Protein AF-A0ABD5VRE7-F1 (afdb_monomer)

Structure (mmCIF, N/CA/C/O backbone):
data_AF-A0ABD5VRE7-F1
#
_entry.id   AF-A0ABD5VRE7-F1
#
loop_
_atom_site.group_PDB
_atom_site.id
_atom_site.type_symbol
_atom_site.label_atom_id
_atom_site.label_alt_id
_atom_site.label_comp_id
_atom_site.label_asym_id
_atom_site.label_entity_id
_atom_site.label_seq_id
_atom_site.pdbx_PDB_ins_code
_atom_site.Cartn_x
_atom_site.Cartn_y
_atom_site.Cartn_z
_atom_site.occupancy
_atom_site.B_iso_or_equiv
_atom_site.auth_seq_id
_atom_site.auth_comp_id
_atom_site.auth_asym_id
_atom_site.auth_atom_id
_atom_site.pdbx_PDB_model_num
ATOM 1 N N . MET A 1 1 ? 46.734 16.644 -35.435 1.00 41.19 1 MET A N 1
ATOM 2 C CA . MET A 1 1 ? 47.322 15.481 -36.136 1.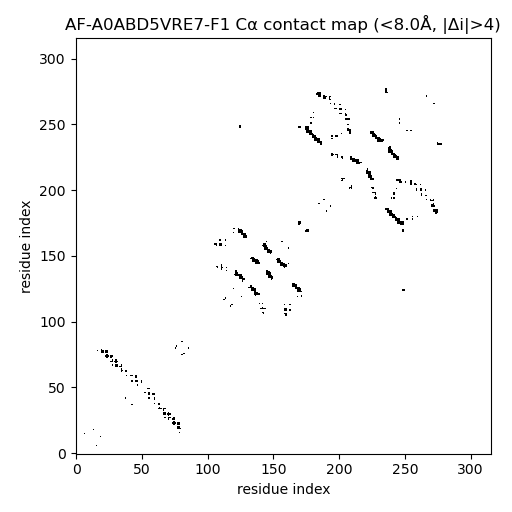00 41.19 1 MET A CA 1
ATOM 3 C C . MET A 1 1 ? 47.559 15.925 -37.569 1.00 41.19 1 MET A C 1
ATOM 5 O O . MET A 1 1 ? 46.629 16.512 -38.112 1.00 41.19 1 MET A O 1
ATOM 9 N N . PRO A 1 2 ? 48.761 15.767 -38.139 1.00 41.78 2 PRO A N 1
ATOM 10 C CA . PRO A 1 2 ? 49.065 16.323 -39.450 1.00 41.78 2 PRO A CA 1
ATOM 11 C C . PRO A 1 2 ? 48.274 15.554 -40.510 1.00 41.78 2 PRO A C 1
ATOM 13 O O . PRO A 1 2 ? 48.270 14.324 -40.511 1.00 41.78 2 PRO A O 1
ATOM 16 N N . THR A 1 3 ? 47.600 16.263 -41.407 1.00 49.41 3 THR A N 1
ATOM 17 C CA . THR A 1 3 ? 46.879 15.717 -42.571 1.00 49.41 3 THR A CA 1
ATOM 18 C C . THR A 1 3 ? 47.824 15.283 -43.705 1.00 49.41 3 THR A C 1
ATOM 20 O O . THR A 1 3 ? 47.419 15.166 -44.859 1.00 49.41 3 THR A O 1
ATOM 23 N N . ASP A 1 4 ? 49.087 15.001 -43.386 1.00 52.22 4 ASP A N 1
ATOM 24 C CA . ASP A 1 4 ? 50.180 14.910 -44.362 1.00 52.22 4 ASP A CA 1
ATOM 25 C C . ASP A 1 4 ? 50.252 13.556 -45.085 1.00 52.22 4 ASP A C 1
ATOM 27 O O . ASP A 1 4 ? 50.958 13.416 -46.080 1.00 52.22 4 ASP A O 1
ATOM 31 N N . GLY A 1 5 ? 49.490 12.552 -44.641 1.00 52.53 5 GLY A N 1
ATOM 32 C CA . GLY A 1 5 ? 49.534 11.207 -45.229 1.00 52.53 5 GLY A CA 1
ATOM 33 C C . GLY A 1 5 ? 48.897 11.090 -46.620 1.00 52.53 5 GLY A C 1
ATOM 34 O O . GLY A 1 5 ? 49.254 10.189 -47.373 1.00 52.53 5 GLY A O 1
ATOM 35 N N . LEU A 1 6 ? 47.968 11.987 -46.974 1.00 52.56 6 LEU A N 1
ATOM 36 C CA . LEU A 1 6 ? 47.282 11.989 -48.279 1.00 52.56 6 LEU A CA 1
ATOM 37 C C . LEU A 1 6 ? 47.631 13.209 -49.146 1.00 52.56 6 LEU A C 1
ATOM 39 O O . LEU A 1 6 ? 47.400 13.180 -50.352 1.00 52.56 6 LEU A O 1
ATOM 43 N N . ALA A 1 7 ? 48.217 14.256 -48.556 1.00 50.94 7 ALA A N 1
ATOM 44 C CA . ALA A 1 7 ? 48.570 15.490 -49.255 1.00 50.94 7 ALA A CA 1
ATOM 45 C C . ALA A 1 7 ? 49.801 15.343 -50.174 1.00 50.94 7 ALA A C 1
ATOM 47 O O . ALA A 1 7 ? 49.900 16.046 -51.172 1.00 50.94 7 ALA A O 1
ATOM 48 N N . GLY A 1 8 ? 50.708 14.399 -49.890 1.00 54.78 8 GLY A N 1
ATOM 49 C CA . GLY A 1 8 ? 51.942 14.191 -50.667 1.00 54.78 8 GLY A CA 1
ATOM 50 C C . GLY A 1 8 ? 51.788 13.427 -51.992 1.00 54.78 8 GLY A C 1
ATOM 51 O O . GLY A 1 8 ? 52.772 13.252 -52.703 1.00 54.78 8 GLY A O 1
ATOM 52 N N . LEU A 1 9 ? 50.583 12.950 -52.325 1.00 59.12 9 LEU A N 1
ATOM 53 C CA . LEU A 1 9 ? 50.286 12.198 -53.558 1.00 59.12 9 LEU A CA 1
ATOM 54 C C . LEU A 1 9 ? 49.417 12.987 -54.551 1.00 59.12 9 LEU A C 1
ATOM 56 O O . LEU A 1 9 ? 49.030 12.454 -55.592 1.00 59.12 9 LEU A O 1
ATOM 60 N N . LEU A 1 10 ? 49.085 14.239 -54.228 1.00 56.38 10 LEU A N 1
ATOM 61 C CA . LEU A 1 10 ? 48.205 15.075 -55.034 1.00 56.38 10 LEU A CA 1
ATOM 62 C C . LEU A 1 10 ? 49.025 16.043 -55.902 1.00 56.38 10 LEU A C 1
ATOM 64 O O . LEU A 1 10 ? 49.985 16.635 -55.412 1.00 56.38 10 LEU A O 1
ATOM 68 N N . PRO A 1 11 ? 48.664 16.230 -57.182 1.00 67.31 11 PRO A N 1
ATOM 69 C CA . PRO A 1 11 ? 49.255 17.270 -58.018 1.00 67.31 11 PRO A CA 1
ATOM 70 C C . PRO A 1 11 ? 49.042 18.675 -57.423 1.00 67.31 11 PRO A C 1
ATOM 72 O O . PRO A 1 11 ? 47.970 18.949 -56.889 1.00 67.31 11 PRO A O 1
ATOM 75 N N . GLU A 1 12 ? 50.005 19.592 -57.590 1.00 62.44 12 GLU A N 1
ATOM 76 C CA . GLU A 1 12 ? 50.004 20.959 -57.010 1.00 62.44 12 GLU A CA 1
ATOM 77 C C . GLU A 1 12 ? 48.804 21.856 -57.402 1.00 62.44 12 GLU A C 1
ATOM 79 O O . GLU A 1 12 ? 48.645 22.949 -56.869 1.00 62.44 12 GLU A O 1
ATOM 84 N N . TRP A 1 13 ? 47.945 21.409 -58.322 1.00 66.94 13 TRP A N 1
ATOM 85 C CA . TRP A 1 13 ? 46.765 22.129 -58.817 1.00 66.94 13 TRP A CA 1
ATOM 86 C C . TRP A 1 13 ? 45.439 21.700 -58.163 1.00 66.94 13 TRP A C 1
ATOM 88 O O . TRP A 1 13 ? 44.378 22.171 -58.574 1.00 66.94 13 TRP A O 1
ATOM 98 N N . VAL A 1 14 ? 45.467 20.795 -57.178 1.00 64.81 14 VAL A N 1
ATOM 99 C CA . VAL A 1 14 ? 44.261 20.316 -56.483 1.00 64.81 14 VAL A CA 1
ATOM 100 C C . VAL A 1 14 ? 44.171 20.953 -55.098 1.00 64.81 14 VAL A C 1
ATOM 102 O O . VAL A 1 14 ? 44.970 20.620 -54.223 1.00 64.81 14 VAL A O 1
ATOM 105 N N . ASP A 1 15 ? 43.175 21.818 -54.859 1.00 73.19 15 ASP A N 1
ATOM 106 C CA . ASP A 1 15 ? 42.996 22.376 -53.514 1.00 73.19 15 ASP A CA 1
ATOM 107 C C . ASP A 1 15 ? 42.683 21.246 -52.512 1.00 73.19 15 ASP A C 1
ATOM 109 O O . ASP A 1 15 ? 41.726 20.484 -52.720 1.00 73.19 15 ASP A O 1
ATOM 113 N N . PRO A 1 16 ? 43.404 21.164 -51.378 1.00 73.88 16 PRO A N 1
ATOM 114 C CA . PRO A 1 16 ? 43.163 20.167 -50.330 1.00 73.88 16 PRO A CA 1
ATOM 115 C C . PRO A 1 16 ? 41.711 20.141 -49.825 1.00 73.88 16 PRO A C 1
ATOM 117 O O . PRO A 1 16 ? 41.206 19.104 -49.390 1.00 73.88 16 PRO A O 1
ATOM 120 N N . GLN A 1 17 ? 41.008 21.271 -49.940 1.00 74.88 17 GLN A N 1
ATOM 121 C CA . GLN A 1 17 ? 39.608 21.410 -49.559 1.00 74.88 17 GLN A CA 1
ATOM 122 C C . GLN A 1 17 ? 38.672 20.571 -50.445 1.00 74.88 17 GLN A C 1
ATOM 124 O O . GLN A 1 17 ? 37.749 19.942 -49.928 1.00 74.88 17 GLN A O 1
ATOM 129 N N . TRP A 1 18 ? 38.907 20.492 -51.760 1.00 79.31 18 TRP A N 1
ATOM 130 C CA . TRP A 1 18 ? 38.094 19.659 -52.661 1.00 79.31 18 TRP A CA 1
ATOM 131 C C . TRP A 1 18 ? 38.238 18.172 -52.345 1.00 79.31 18 TRP A C 1
ATOM 133 O O . TRP A 1 18 ? 37.263 17.424 -52.429 1.00 79.31 18 TRP A O 1
ATOM 143 N N . VAL A 1 19 ? 39.430 17.752 -51.917 1.00 83.06 19 VAL A N 1
ATOM 144 C CA . VAL A 1 19 ? 39.693 16.373 -51.492 1.00 83.06 19 VAL A CA 1
ATOM 145 C C . VAL A 1 19 ? 38.959 16.051 -50.191 1.00 83.06 19 VAL A C 1
ATOM 147 O O . VAL A 1 19 ? 38.351 14.986 -50.091 1.00 83.06 19 VAL A O 1
ATOM 150 N N . ALA A 1 20 ? 38.925 16.982 -49.233 1.00 82.50 20 ALA A N 1
ATOM 151 C CA . ALA A 1 20 ? 38.144 16.849 -48.002 1.00 82.50 20 ALA A CA 1
ATOM 152 C C . ALA A 1 20 ? 36.631 16.749 -48.276 1.00 82.50 20 ALA A C 1
ATOM 154 O O . ALA A 1 20 ? 35.959 15.868 -47.737 1.00 82.50 20 ALA A O 1
ATOM 155 N N . TRP A 1 21 ? 36.090 17.581 -49.174 1.00 84.69 21 TRP A N 1
ATOM 156 C CA . TRP A 1 21 ? 34.683 17.499 -49.585 1.00 84.69 21 TRP A CA 1
ATOM 157 C C . TRP A 1 21 ? 34.362 16.191 -50.314 1.00 84.69 21 TRP A C 1
ATOM 159 O O . TRP A 1 21 ? 33.346 15.558 -50.021 1.00 84.69 21 TRP A O 1
ATOM 169 N N . LEU A 1 22 ? 35.233 15.740 -51.222 1.00 88.31 22 LEU A N 1
ATOM 170 C CA . LEU A 1 22 ? 35.065 14.465 -51.921 1.00 88.31 22 LEU A CA 1
ATOM 171 C C . LEU A 1 22 ? 35.092 13.286 -50.939 1.00 88.31 22 LEU A C 1
ATOM 173 O O . LEU A 1 22 ? 34.239 12.401 -51.008 1.00 88.31 22 LEU A O 1
ATOM 177 N N . ALA A 1 23 ? 36.026 13.297 -49.987 1.00 86.50 23 ALA A N 1
ATOM 178 C CA . ALA A 1 23 ? 36.110 12.292 -48.937 1.00 86.50 23 ALA A CA 1
ATOM 179 C C . ALA A 1 23 ? 34.865 12.310 -48.030 1.00 86.50 23 ALA A C 1
ATOM 181 O O . ALA A 1 23 ? 34.318 11.249 -47.729 1.00 86.50 23 ALA A O 1
ATOM 182 N N . ALA A 1 24 ? 34.345 13.486 -47.666 1.00 87.62 24 ALA A N 1
ATOM 183 C CA . ALA A 1 24 ? 33.104 13.618 -46.901 1.00 87.62 24 ALA A CA 1
ATOM 184 C C . ALA A 1 24 ? 31.889 13.051 -47.660 1.00 87.62 24 ALA A C 1
ATOM 186 O O . ALA A 1 24 ? 31.074 12.325 -47.084 1.00 87.62 24 ALA A O 1
ATOM 187 N N . VAL A 1 25 ? 31.789 13.304 -48.970 1.00 89.75 25 VAL A N 1
ATOM 188 C CA . VAL A 1 25 ? 30.744 12.728 -49.834 1.00 89.75 25 VAL A CA 1
ATOM 189 C C . VAL A 1 25 ? 30.869 11.205 -49.921 1.00 89.75 25 VAL A C 1
ATOM 191 O O . VAL A 1 25 ? 29.857 10.507 -49.832 1.00 89.75 25 VAL A O 1
ATOM 194 N N . LEU A 1 26 ? 32.086 10.667 -50.038 1.00 91.19 26 LEU A N 1
ATOM 195 C CA . LEU A 1 26 ? 32.327 9.220 -50.032 1.00 91.19 26 LEU A CA 1
ATOM 196 C C . LEU A 1 26 ? 31.925 8.579 -48.698 1.00 91.19 26 LEU A C 1
ATOM 198 O O . LEU A 1 26 ? 31.285 7.527 -48.692 1.00 91.19 26 LEU A O 1
ATOM 202 N N . VAL A 1 27 ? 32.228 9.231 -47.575 1.00 90.44 27 VAL A N 1
ATOM 203 C CA . VAL A 1 27 ? 31.809 8.791 -46.236 1.00 90.44 27 VAL A CA 1
ATOM 204 C C . VAL A 1 27 ? 30.285 8.795 -46.105 1.00 90.44 27 VAL A C 1
ATOM 206 O O . VAL A 1 27 ? 29.712 7.822 -45.612 1.00 90.44 27 VAL A O 1
ATOM 209 N N . LEU A 1 28 ? 29.599 9.828 -46.602 1.00 90.62 28 LEU A N 1
ATOM 210 C CA . LEU A 1 28 ? 28.133 9.866 -46.628 1.00 90.62 28 LEU A CA 1
ATOM 211 C C . LEU A 1 28 ? 27.546 8.764 -47.514 1.00 90.62 28 LEU A C 1
ATOM 213 O O . LEU A 1 28 ? 26.601 8.084 -47.108 1.00 90.62 28 LEU A O 1
ATOM 217 N N . ALA A 1 29 ? 28.109 8.549 -48.704 1.00 90.62 29 ALA A N 1
ATOM 218 C CA . ALA A 1 29 ? 27.680 7.494 -49.615 1.00 90.62 29 ALA A CA 1
ATOM 219 C C . ALA A 1 29 ? 27.849 6.106 -48.977 1.00 90.62 29 ALA A C 1
ATOM 221 O O . ALA A 1 29 ? 26.922 5.287 -49.020 1.00 90.62 29 ALA A O 1
ATOM 222 N N . ALA A 1 30 ? 28.982 5.871 -48.308 1.00 91.25 30 ALA A N 1
ATOM 223 C CA . ALA A 1 30 ? 29.223 4.673 -47.516 1.00 91.25 30 ALA A CA 1
ATOM 224 C C . ALA A 1 30 ? 28.203 4.550 -46.374 1.00 91.25 30 ALA A C 1
ATOM 226 O O . ALA A 1 30 ? 27.585 3.502 -46.220 1.00 91.25 30 ALA A O 1
ATOM 227 N N . GLY A 1 31 ? 27.931 5.620 -45.627 1.00 90.56 31 GLY A N 1
ATOM 228 C CA . GLY A 1 31 ? 26.934 5.639 -44.555 1.00 90.56 31 GLY A CA 1
ATOM 229 C C . GLY A 1 31 ? 25.519 5.290 -45.018 1.00 90.56 31 GLY A C 1
ATOM 230 O O . GLY A 1 31 ? 24.838 4.467 -44.403 1.00 90.56 31 GLY A O 1
ATOM 231 N N . VAL A 1 32 ? 25.076 5.851 -46.145 1.00 90.31 32 VAL A N 1
ATOM 232 C CA . VAL A 1 32 ? 23.782 5.521 -46.765 1.00 90.31 32 VAL A CA 1
ATOM 233 C C . VAL A 1 32 ? 23.755 4.060 -47.220 1.00 90.31 32 VAL A C 1
ATOM 235 O O . VAL A 1 32 ? 22.751 3.364 -47.027 1.00 90.31 32 VAL A O 1
ATOM 238 N N . TYR A 1 33 ? 24.852 3.571 -47.801 1.00 91.31 33 TYR A N 1
ATOM 239 C CA . TYR A 1 33 ? 24.991 2.170 -48.181 1.00 91.31 33 TYR A CA 1
ATOM 240 C C . TYR A 1 33 ? 24.904 1.241 -46.960 1.00 91.31 33 TYR A C 1
ATOM 242 O O . TYR A 1 33 ? 24.079 0.321 -46.955 1.00 91.31 33 TYR A O 1
ATOM 250 N N . LEU A 1 34 ? 25.659 1.528 -45.894 1.00 88.94 34 LEU A N 1
ATOM 251 C CA . LEU A 1 34 ? 25.613 0.797 -44.627 1.00 88.94 34 LEU A CA 1
ATOM 252 C C . LEU A 1 34 ? 24.216 0.849 -43.999 1.00 88.94 34 LEU A C 1
ATOM 254 O O . LEU A 1 34 ? 23.713 -0.177 -43.557 1.00 88.94 34 LEU A O 1
ATOM 258 N N . SER A 1 35 ? 23.535 1.995 -44.013 1.00 87.50 35 SER A N 1
ATOM 259 C CA . SER A 1 35 ? 22.166 2.131 -43.494 1.00 87.50 35 SER A CA 1
ATOM 260 C C . SER A 1 35 ? 21.176 1.214 -44.233 1.00 87.50 35 SER A C 1
ATOM 262 O O . SER A 1 35 ? 20.363 0.507 -43.619 1.00 87.50 35 SER A O 1
ATOM 264 N N . ARG A 1 36 ? 21.278 1.129 -45.568 1.00 85.75 36 ARG A N 1
ATOM 265 C CA . ARG A 1 36 ? 20.473 0.193 -46.374 1.00 85.75 36 ARG A CA 1
ATOM 266 C C . ARG A 1 36 ? 20.840 -1.265 -46.094 1.00 85.75 36 ARG A C 1
ATOM 268 O O . ARG A 1 36 ? 19.937 -2.100 -45.985 1.00 85.75 36 ARG A O 1
ATOM 275 N N . LEU A 1 37 ? 22.130 -1.564 -45.946 1.00 87.56 37 LEU A N 1
ATOM 276 C CA . LEU A 1 37 ? 22.631 -2.901 -45.629 1.00 87.56 37 LEU A CA 1
ATOM 277 C C . LEU A 1 37 ? 22.144 -3.374 -44.253 1.00 87.56 37 LEU A C 1
ATOM 279 O O . LEU A 1 37 ? 21.616 -4.480 -44.138 1.00 87.56 37 LEU A O 1
ATOM 283 N N . SER A 1 38 ? 22.199 -2.505 -43.244 1.00 83.38 38 SER A N 1
ATOM 284 C CA . SER A 1 38 ? 21.655 -2.734 -41.901 1.00 83.38 38 SER A CA 1
ATOM 285 C C . SER A 1 38 ? 20.183 -3.133 -41.954 1.00 83.38 38 SER A C 1
ATOM 287 O O . SER A 1 38 ? 19.781 -4.103 -41.317 1.00 83.38 38 SER A O 1
ATOM 289 N N . GLY A 1 39 ? 19.376 -2.479 -42.796 1.00 78.19 39 GLY A N 1
ATOM 290 C CA . GLY A 1 39 ? 17.980 -2.870 -43.011 1.00 78.19 39 GLY A CA 1
ATOM 291 C C . GLY A 1 39 ? 17.801 -4.288 -43.574 1.00 78.19 39 GLY A C 1
ATOM 292 O O . GLY A 1 39 ? 16.858 -4.976 -43.189 1.00 78.19 39 GLY A O 1
ATOM 293 N N . ARG A 1 40 ? 18.700 -4.742 -44.458 1.00 80.31 40 ARG A N 1
ATOM 294 C CA . ARG A 1 40 ? 18.659 -6.095 -45.046 1.00 80.31 40 ARG A CA 1
ATOM 295 C C . ARG A 1 40 ? 19.130 -7.168 -44.062 1.00 80.31 40 ARG A C 1
ATOM 297 O O . ARG A 1 40 ? 18.518 -8.231 -43.986 1.00 80.31 40 ARG A O 1
ATOM 304 N N . LEU A 1 41 ? 20.181 -6.879 -43.293 1.00 82.62 41 LEU A N 1
ATOM 305 C CA . LEU A 1 41 ? 20.786 -7.814 -42.338 1.00 82.62 41 LEU A CA 1
ATOM 306 C C . LEU A 1 41 ? 19.974 -7.940 -41.041 1.00 82.62 41 LEU A C 1
ATOM 308 O O . LEU A 1 41 ? 19.750 -9.044 -40.543 1.00 82.62 41 LEU A O 1
ATOM 312 N N . LEU A 1 42 ? 19.519 -6.814 -40.489 1.00 81.31 42 LEU A N 1
ATOM 313 C CA . LEU A 1 42 ? 18.789 -6.772 -39.220 1.00 81.31 42 LEU A CA 1
ATOM 314 C C . LEU A 1 42 ? 17.283 -6.960 -39.421 1.00 81.31 42 LEU A C 1
ATOM 316 O O . LEU A 1 42 ? 16.626 -7.472 -38.520 1.00 81.31 42 LEU A O 1
ATOM 320 N N . GLY A 1 43 ? 16.736 -6.654 -40.604 1.00 77.12 43 GLY A N 1
ATOM 321 C CA . GLY A 1 43 ? 15.302 -6.767 -40.895 1.00 77.12 43 GLY A CA 1
ATOM 322 C C . GLY A 1 43 ? 14.712 -8.138 -40.564 1.00 77.12 43 GLY A C 1
ATOM 323 O O . GLY A 1 43 ? 13.705 -8.225 -39.867 1.00 77.12 43 GLY A O 1
ATOM 324 N N . ARG A 1 44 ? 15.392 -9.220 -40.969 1.00 75.81 44 ARG A N 1
ATOM 325 C CA . ARG A 1 44 ? 14.958 -10.604 -40.696 1.00 75.81 44 ARG A CA 1
ATOM 326 C C . ARG A 1 44 ? 15.082 -11.014 -39.225 1.00 75.81 44 ARG A C 1
ATOM 328 O O . ARG A 1 44 ? 14.397 -11.939 -38.797 1.00 75.81 44 ARG A O 1
ATOM 335 N N . ARG A 1 45 ? 15.982 -10.393 -38.454 1.00 78.81 45 ARG A N 1
ATOM 336 C CA . ARG A 1 45 ? 16.133 -10.660 -37.011 1.00 78.81 45 ARG A CA 1
ATOM 337 C C . ARG A 1 45 ? 15.095 -9.880 -36.205 1.00 78.81 45 ARG A C 1
ATOM 339 O O . ARG A 1 45 ? 14.431 -10.455 -35.353 1.00 78.81 45 ARG A O 1
ATOM 346 N N . VAL A 1 46 ? 14.896 -8.605 -36.537 1.00 78.12 46 VAL A N 1
ATOM 347 C CA . VAL A 1 46 ? 13.915 -7.725 -35.884 1.00 78.12 46 VAL A CA 1
ATOM 348 C C . VAL A 1 46 ? 12.483 -8.201 -36.159 1.00 78.12 46 VAL A C 1
ATOM 350 O O . VAL A 1 46 ? 11.685 -8.270 -35.230 1.00 78.12 46 VAL A O 1
ATOM 353 N N . ALA A 1 47 ? 12.159 -8.608 -37.391 1.00 76.56 47 ALA A N 1
ATOM 354 C CA . ALA A 1 47 ? 10.833 -9.138 -37.732 1.00 76.56 47 ALA A CA 1
ATOM 355 C C . ALA A 1 47 ? 10.492 -10.449 -37.003 1.00 76.56 47 ALA A C 1
ATOM 357 O O . ALA A 1 47 ? 9.330 -10.708 -36.724 1.00 76.56 47 ALA A O 1
ATOM 358 N N . ARG A 1 48 ? 11.497 -11.265 -36.657 1.00 77.88 48 ARG A N 1
ATOM 359 C CA . ARG A 1 48 ? 11.292 -12.482 -35.857 1.00 77.88 48 ARG A CA 1
ATOM 360 C C . ARG A 1 48 ? 11.056 -12.195 -34.374 1.00 77.88 48 ARG A C 1
ATOM 362 O O . ARG A 1 48 ? 10.453 -13.017 -33.700 1.00 77.88 48 ARG A O 1
ATOM 369 N N . ARG A 1 49 ? 11.530 -11.053 -33.860 1.00 75.62 49 ARG A N 1
ATOM 370 C CA . ARG A 1 49 ? 11.390 -10.686 -32.442 1.00 75.62 49 ARG A CA 1
ATOM 371 C C . ARG A 1 49 ? 10.136 -9.865 -32.143 1.00 75.62 49 ARG A C 1
ATOM 373 O O . ARG A 1 49 ? 9.618 -9.951 -31.037 1.00 75.62 49 ARG A O 1
ATOM 380 N N . PHE A 1 50 ? 9.634 -9.098 -33.109 1.00 74.06 50 PHE A N 1
ATOM 381 C CA . PHE A 1 50 ? 8.421 -8.295 -32.947 1.00 74.06 50 PHE A CA 1
ATOM 382 C C . PHE A 1 50 ? 7.296 -8.841 -33.828 1.00 74.06 50 PHE A C 1
ATOM 384 O O . PHE A 1 50 ? 7.387 -8.781 -35.049 1.00 74.06 50 PHE A O 1
ATOM 391 N N . GLN A 1 51 ? 6.213 -9.319 -33.211 1.00 69.25 51 GLN A N 1
ATOM 392 C CA . GLN A 1 51 ? 5.052 -9.870 -33.926 1.00 69.25 51 GLN A CA 1
ATOM 393 C C . GLN A 1 51 ? 4.221 -8.794 -34.653 1.00 69.25 51 GLN A C 1
ATOM 395 O O . GLN A 1 51 ? 3.459 -9.105 -35.564 1.00 69.25 51 GLN A O 1
ATOM 400 N N . ARG A 1 52 ? 4.370 -7.513 -34.278 1.00 75.69 52 ARG A N 1
ATOM 401 C CA . ARG A 1 52 ? 3.645 -6.387 -34.888 1.00 75.69 52 ARG A CA 1
ATOM 402 C C . ARG A 1 52 ? 4.484 -5.712 -35.986 1.00 75.69 52 ARG A C 1
ATOM 404 O O . ARG A 1 52 ? 5.510 -5.106 -35.661 1.00 75.69 52 ARG A O 1
ATOM 411 N N . PRO A 1 53 ? 4.020 -5.690 -37.255 1.00 76.19 53 PRO A N 1
ATOM 412 C CA . PRO A 1 53 ? 4.748 -5.070 -38.369 1.00 76.19 53 PRO A CA 1
ATOM 413 C C . PRO A 1 53 ? 5.085 -3.585 -38.160 1.00 76.19 53 PRO A C 1
ATOM 415 O O . PRO A 1 53 ? 6.092 -3.097 -38.679 1.00 76.19 53 PRO A O 1
ATOM 418 N N . SER A 1 54 ? 4.264 -2.857 -37.395 1.00 78.81 54 SER A N 1
ATOM 419 C CA . SER A 1 54 ? 4.494 -1.447 -37.058 1.00 78.81 54 SER A CA 1
ATOM 420 C C . SER A 1 54 ? 5.745 -1.251 -36.197 1.00 78.81 54 SER A C 1
ATOM 422 O O . SER A 1 54 ? 6.563 -0.388 -36.507 1.00 78.81 54 SER A O 1
ATOM 424 N N . MET A 1 55 ? 5.960 -2.094 -35.182 1.00 78.75 55 MET A N 1
ATOM 425 C CA . MET A 1 55 ? 7.130 -2.002 -34.301 1.00 78.75 55 MET A CA 1
ATOM 426 C C . MET A 1 55 ? 8.421 -2.344 -35.045 1.00 78.75 55 MET A C 1
ATOM 428 O O . MET A 1 55 ? 9.413 -1.628 -34.922 1.00 78.75 55 MET A O 1
ATOM 432 N N . THR A 1 56 ? 8.395 -3.373 -35.900 1.00 82.75 56 THR A N 1
ATOM 433 C CA . THR A 1 56 ? 9.530 -3.721 -36.768 1.00 82.75 56 THR A CA 1
ATOM 434 C C . THR A 1 56 ? 9.937 -2.547 -37.659 1.00 82.75 56 THR A C 1
ATOM 436 O O . THR A 1 56 ? 11.126 -2.249 -37.784 1.00 82.75 56 THR A O 1
ATOM 439 N N . ARG A 1 57 ? 8.964 -1.848 -38.263 1.00 83.62 57 ARG A N 1
ATOM 440 C CA . ARG A 1 57 ? 9.230 -0.673 -39.108 1.00 83.62 57 ARG A CA 1
ATOM 441 C C . ARG A 1 57 ? 9.844 0.472 -38.307 1.00 83.62 57 ARG A C 1
ATOM 443 O O . ARG A 1 57 ? 10.824 1.048 -38.774 1.00 83.62 57 ARG A O 1
ATOM 450 N N . THR A 1 58 ? 9.322 0.772 -37.118 1.00 85.94 58 THR A N 1
ATOM 451 C CA . THR A 1 58 ? 9.851 1.838 -36.253 1.00 85.94 58 THR A CA 1
ATOM 452 C C . THR A 1 58 ? 11.286 1.552 -35.817 1.00 85.94 58 THR A C 1
ATOM 454 O O . THR A 1 58 ? 12.150 2.410 -35.979 1.00 85.94 58 THR A O 1
ATOM 457 N N . VAL A 1 59 ? 11.578 0.328 -35.365 1.00 85.44 59 VAL A N 1
ATOM 458 C CA . VAL A 1 59 ? 12.931 -0.074 -34.941 1.00 85.44 59 VAL A CA 1
ATOM 459 C C . VAL A 1 59 ? 13.923 0.006 -36.104 1.00 85.44 59 VAL A C 1
ATOM 461 O O . VAL A 1 59 ? 14.997 0.588 -35.965 1.00 85.44 59 VAL A O 1
ATOM 464 N N . LEU A 1 60 ? 13.565 -0.514 -37.284 1.00 85.75 60 LEU A N 1
ATOM 465 C CA . LEU A 1 60 ? 14.440 -0.442 -38.460 1.00 85.75 60 LEU A CA 1
ATOM 466 C C . LEU A 1 60 ? 14.660 0.994 -38.937 1.00 85.75 60 LEU A C 1
ATOM 468 O O . LEU A 1 60 ? 15.750 1.315 -39.412 1.00 85.75 60 LEU A O 1
ATOM 472 N N . ARG A 1 61 ? 13.650 1.861 -38.811 1.00 87.38 61 ARG A N 1
ATOM 473 C CA . ARG A 1 61 ? 13.787 3.289 -39.109 1.00 87.38 61 ARG A CA 1
ATOM 474 C C . ARG A 1 61 ? 14.751 3.955 -38.130 1.00 87.38 61 ARG A C 1
ATOM 476 O O . ARG A 1 61 ? 15.658 4.633 -38.590 1.00 87.38 61 ARG A O 1
ATOM 483 N N . GLY A 1 62 ? 14.623 3.678 -36.831 1.00 88.06 62 GLY A N 1
ATOM 484 C CA . GLY A 1 62 ? 15.540 4.168 -35.798 1.00 88.06 62 GLY A CA 1
ATOM 485 C C . GLY A 1 62 ? 16.993 3.764 -36.056 1.00 88.06 62 GLY A C 1
ATOM 486 O O . GLY A 1 62 ? 17.869 4.622 -36.077 1.00 88.06 62 GLY A O 1
ATOM 487 N N . ILE A 1 63 ? 17.246 2.486 -36.367 1.00 87.25 63 ILE A N 1
ATOM 488 C CA . ILE A 1 63 ? 18.592 1.990 -36.710 1.00 87.25 63 ILE A CA 1
ATOM 489 C C . ILE A 1 63 ? 19.152 2.720 -37.938 1.00 87.25 63 ILE A C 1
ATOM 491 O O . ILE A 1 63 ? 20.298 3.163 -37.928 1.00 87.25 63 ILE A O 1
ATOM 495 N N . ARG A 1 64 ? 18.351 2.870 -39.003 1.00 87.94 64 ARG A N 1
ATOM 496 C CA . ARG A 1 64 ? 18.782 3.567 -40.226 1.00 87.94 64 ARG A CA 1
ATOM 497 C C . ARG A 1 64 ? 19.126 5.028 -39.973 1.00 87.94 64 ARG A C 1
ATOM 499 O O . ARG A 1 64 ? 20.130 5.496 -40.507 1.00 87.94 64 ARG A O 1
ATOM 506 N N . THR A 1 65 ? 18.302 5.718 -39.187 1.00 88.62 65 THR A N 1
ATOM 507 C CA . THR A 1 65 ? 18.535 7.107 -38.789 1.00 88.62 65 THR A CA 1
ATOM 508 C C . THR A 1 65 ? 19.799 7.216 -37.940 1.00 88.62 65 THR A C 1
ATOM 510 O O . THR A 1 65 ? 20.630 8.066 -38.230 1.00 88.62 65 THR A O 1
ATOM 513 N N . GLY A 1 66 ? 20.007 6.318 -36.971 1.00 88.50 66 GLY A N 1
ATOM 514 C CA . GLY A 1 66 ? 21.218 6.297 -36.145 1.00 88.50 66 GLY A CA 1
ATOM 515 C C . GLY A 1 66 ? 22.497 6.118 -36.968 1.00 88.50 66 GLY A C 1
ATOM 516 O O . GLY A 1 66 ? 23.435 6.895 -36.822 1.00 88.50 66 GLY A O 1
ATOM 517 N N . VAL A 1 67 ? 22.513 5.161 -37.904 1.00 88.56 67 VAL A N 1
ATOM 518 C CA . VAL A 1 67 ? 23.656 4.954 -38.817 1.00 88.56 67 VAL A CA 1
ATOM 519 C C . VAL A 1 67 ? 23.915 6.191 -39.681 1.00 88.56 67 VAL A C 1
ATOM 521 O O . VAL A 1 67 ? 25.067 6.561 -39.893 1.00 88.56 67 VAL A O 1
ATOM 524 N N . LEU A 1 68 ? 22.855 6.845 -40.166 1.00 88.62 68 LEU A N 1
ATOM 525 C CA . LEU A 1 68 ? 22.984 8.059 -40.968 1.00 88.62 68 LEU A CA 1
ATOM 526 C C . LEU A 1 68 ? 23.547 9.227 -40.148 1.00 88.62 68 LEU A C 1
ATOM 528 O O . LEU A 1 68 ? 24.430 9.918 -40.638 1.00 88.62 68 LEU A O 1
ATOM 532 N N . ILE A 1 69 ? 23.086 9.418 -38.908 1.00 88.00 69 ILE A N 1
ATOM 533 C CA . ILE A 1 69 ? 23.602 10.454 -37.998 1.00 88.00 69 ILE A CA 1
ATOM 534 C C . ILE A 1 69 ? 25.103 10.261 -37.772 1.00 88.00 69 ILE A C 1
ATOM 536 O O . ILE A 1 69 ? 25.869 11.207 -37.927 1.00 88.00 69 ILE A O 1
ATOM 540 N N . VAL A 1 70 ? 25.538 9.031 -37.476 1.00 87.56 70 VAL A N 1
ATOM 541 C CA . VAL A 1 70 ? 26.964 8.719 -37.291 1.00 87.56 70 VAL A CA 1
ATOM 542 C C . VAL A 1 70 ? 27.760 9.029 -38.560 1.00 87.56 70 VAL A C 1
ATOM 544 O O . VAL A 1 70 ? 28.799 9.678 -38.487 1.00 87.56 70 VAL A O 1
ATOM 547 N N . ALA A 1 71 ? 27.261 8.628 -39.732 1.00 88.44 71 ALA A N 1
ATOM 548 C CA . ALA A 1 71 ? 27.922 8.918 -41.003 1.00 88.44 71 ALA A CA 1
ATOM 549 C C . ALA A 1 71 ? 28.027 10.423 -41.296 1.00 88.44 71 ALA A C 1
ATOM 551 O O . ALA A 1 71 ? 29.063 10.876 -41.776 1.00 88.44 71 ALA A O 1
ATOM 552 N N . VAL A 1 72 ? 26.986 11.200 -40.979 1.00 88.00 72 VAL A N 1
ATOM 553 C CA . VAL A 1 72 ? 27.007 12.665 -41.093 1.00 88.00 72 VAL A CA 1
ATOM 554 C C . VAL A 1 72 ? 28.053 13.264 -40.157 1.00 88.00 72 VAL A C 1
ATOM 556 O O . VAL A 1 72 ? 28.829 14.102 -40.602 1.00 88.00 72 VAL A O 1
ATOM 559 N N . MET A 1 73 ? 28.147 12.802 -38.904 1.00 83.69 73 MET A N 1
ATOM 560 C CA . MET A 1 73 ? 29.187 13.286 -37.987 1.00 83.69 73 MET A CA 1
ATOM 561 C C . MET A 1 73 ? 30.596 13.028 -38.531 1.00 83.69 73 MET A C 1
ATOM 563 O O . MET A 1 73 ? 31.421 13.937 -38.543 1.00 83.69 73 MET A O 1
ATOM 567 N N . PHE A 1 74 ? 30.866 11.821 -39.039 1.00 85.12 74 PHE A N 1
ATOM 568 C CA . PHE A 1 74 ? 32.160 11.510 -39.655 1.00 85.12 74 PHE A CA 1
ATOM 569 C C . PHE A 1 74 ? 32.438 12.365 -40.895 1.00 85.12 74 PHE A C 1
ATOM 571 O O . PHE A 1 74 ? 33.563 12.822 -41.077 1.00 85.12 74 PHE A O 1
ATOM 578 N N . ALA A 1 75 ? 31.429 12.619 -41.729 1.00 87.19 75 ALA A N 1
ATOM 579 C CA . ALA A 1 75 ? 31.581 13.459 -42.911 1.00 87.19 75 ALA A CA 1
ATOM 580 C C . ALA A 1 75 ? 31.932 14.912 -42.556 1.00 87.19 75 ALA A C 1
ATOM 582 O O . ALA A 1 75 ? 32.787 15.502 -43.208 1.00 87.19 75 ALA A O 1
ATOM 583 N N . VAL A 1 76 ? 31.332 15.469 -41.497 1.00 84.62 76 VAL A N 1
ATOM 584 C CA . VAL A 1 76 ? 31.645 16.820 -40.998 1.00 84.62 76 VAL A CA 1
ATOM 585 C C . VAL A 1 76 ? 33.088 16.901 -40.483 1.00 84.62 76 VAL A C 1
ATOM 587 O O . VAL A 1 76 ? 33.787 17.865 -40.787 1.00 84.62 76 VAL A O 1
ATOM 590 N N . VAL A 1 77 ? 33.567 15.867 -39.781 1.00 82.50 77 VAL A N 1
ATOM 591 C CA . VAL A 1 77 ? 34.972 15.782 -39.335 1.00 82.50 77 VAL A CA 1
ATOM 592 C C . VAL A 1 77 ? 35.930 15.726 -40.530 1.00 82.50 77 VAL A C 1
ATOM 594 O O . VAL A 1 77 ? 36.923 16.448 -40.559 1.00 82.50 77 VAL A O 1
ATOM 597 N N . VAL A 1 78 ? 35.623 14.907 -41.542 1.00 85.12 78 VAL A N 1
ATOM 598 C CA . VAL A 1 78 ? 36.443 14.776 -42.761 1.00 85.12 78 VAL A CA 1
ATOM 599 C C . VAL A 1 78 ? 36.434 16.054 -43.606 1.00 85.12 78 VAL A C 1
ATOM 601 O O . VAL A 1 78 ? 37.438 16.363 -44.238 1.00 85.12 78 VAL A O 1
ATOM 604 N N . ALA A 1 79 ? 35.347 16.830 -43.575 1.00 84.19 79 ALA A N 1
ATOM 605 C CA . ALA A 1 79 ? 35.233 18.116 -44.267 1.00 84.19 79 ALA A CA 1
ATOM 606 C C . ALA A 1 79 ? 36.093 19.242 -43.650 1.00 84.19 79 ALA A C 1
ATOM 608 O O . ALA A 1 79 ? 36.136 20.343 -44.200 1.00 84.19 79 ALA A O 1
ATOM 609 N N . GLY A 1 80 ? 36.789 18.979 -42.536 1.00 79.50 80 GLY A N 1
ATOM 610 C CA . GLY A 1 80 ? 37.731 19.916 -41.919 1.00 79.50 80 GLY A CA 1
ATOM 611 C C . GLY A 1 80 ? 37.121 20.831 -40.858 1.00 79.50 80 GLY A C 1
ATOM 612 O O . GLY A 1 80 ? 37.764 21.799 -40.455 1.00 79.50 80 GLY A O 1
ATOM 613 N N . TYR A 1 81 ? 35.906 20.543 -40.379 1.00 81.31 81 TYR A N 1
ATOM 614 C CA . TYR A 1 81 ? 35.341 21.284 -39.253 1.00 81.31 81 TYR A CA 1
ATOM 615 C C . TYR A 1 81 ? 36.130 21.012 -37.962 1.00 81.31 81 TYR A C 1
ATOM 617 O O . TYR A 1 81 ? 36.503 19.863 -37.693 1.00 81.31 81 TYR A O 1
ATOM 625 N N . PRO A 1 82 ? 36.366 22.042 -37.131 1.00 80.75 82 PRO A N 1
ATOM 626 C CA . PRO A 1 82 ? 37.087 21.886 -35.878 1.00 80.75 82 PRO A CA 1
ATOM 627 C C . PRO A 1 82 ? 36.341 20.929 -34.940 1.00 80.75 82 PRO A C 1
ATOM 629 O O . PRO A 1 82 ? 35.189 21.145 -34.564 1.00 80.75 82 PRO A O 1
ATOM 632 N N . ILE A 1 83 ? 37.038 19.869 -34.526 1.00 78.69 83 ILE A N 1
ATOM 633 C CA . ILE A 1 83 ? 36.531 18.860 -33.585 1.00 78.69 83 ILE A CA 1
ATOM 634 C C . ILE A 1 83 ? 35.966 19.490 -32.292 1.00 78.69 83 ILE A C 1
ATOM 636 O O . ILE A 1 83 ? 34.913 19.025 -31.854 1.00 78.69 83 ILE A O 1
ATOM 640 N N . PRO A 1 84 ? 36.570 20.543 -31.690 1.00 84.81 84 PRO A N 1
ATOM 641 C CA . PRO A 1 84 ? 36.027 21.167 -30.480 1.00 84.81 84 PRO A CA 1
ATOM 642 C C . PRO A 1 8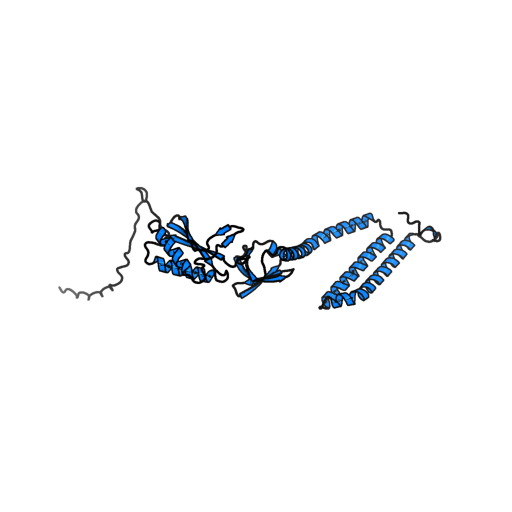4 ? 34.582 21.670 -30.607 1.00 84.81 84 PRO A C 1
ATOM 644 O O . PRO A 1 84 ? 33.786 21.436 -29.699 1.00 84.81 84 PRO A O 1
ATOM 647 N N . ASP A 1 85 ? 34.210 22.278 -31.736 1.00 83.38 85 ASP A N 1
ATOM 648 C CA . ASP A 1 85 ? 32.866 22.846 -31.937 1.00 83.38 85 ASP A CA 1
ATOM 649 C C . ASP A 1 85 ? 31.807 21.747 -32.098 1.00 83.38 85 ASP A C 1
ATOM 651 O O . ASP A 1 85 ? 30.682 21.848 -31.592 1.00 83.38 85 ASP A O 1
ATOM 655 N N . ILE A 1 86 ? 32.191 20.650 -32.760 1.00 82.50 86 ILE A N 1
ATOM 656 C CA . ILE A 1 86 ? 31.363 19.447 -32.896 1.00 82.50 86 ILE A CA 1
ATOM 657 C C . ILE A 1 86 ? 31.157 18.814 -31.519 1.00 82.50 86 ILE A C 1
ATOM 659 O O . ILE A 1 86 ? 30.028 18.500 -31.146 1.00 82.50 86 ILE A O 1
ATOM 663 N N . VAL A 1 87 ? 32.233 18.657 -30.743 1.00 86.25 87 VAL A N 1
ATOM 664 C CA . VAL A 1 87 ? 32.182 18.074 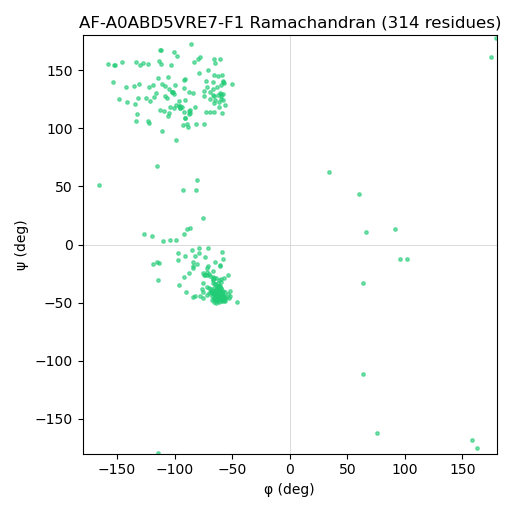-29.396 1.00 86.25 87 VAL A CA 1
ATOM 665 C C . VAL A 1 87 ? 31.319 18.924 -28.468 1.00 86.25 87 VAL A C 1
ATOM 667 O O . VAL A 1 87 ? 30.480 18.365 -27.762 1.00 86.25 87 VAL A O 1
ATOM 670 N N . LEU A 1 88 ? 31.451 20.253 -28.499 1.00 90.19 88 LEU A N 1
ATOM 671 C CA . LEU A 1 88 ? 30.614 21.156 -27.710 1.00 90.19 88 LEU A CA 1
ATOM 672 C C . LEU A 1 88 ? 29.129 20.990 -28.065 1.00 90.19 88 LEU A C 1
ATOM 674 O O . LEU A 1 88 ? 28.299 20.778 -27.179 1.00 90.19 88 LEU A O 1
ATOM 678 N N . SER A 1 89 ? 28.802 21.000 -29.359 1.00 86.94 89 SER A N 1
ATOM 679 C CA . SER A 1 89 ? 27.425 20.850 -29.847 1.00 86.94 89 SER A CA 1
ATOM 680 C C . SER A 1 89 ? 26.817 19.498 -29.464 1.00 86.94 89 SER A C 1
ATOM 682 O O . SER A 1 89 ? 25.691 19.435 -28.968 1.00 86.94 89 SER A O 1
ATOM 684 N N . VAL A 1 90 ? 27.574 18.410 -29.640 1.00 87.69 90 VAL A N 1
ATOM 685 C CA . VAL A 1 90 ? 27.152 17.055 -29.256 1.00 87.69 90 VAL A CA 1
ATOM 686 C C . VAL A 1 90 ? 26.976 16.949 -27.745 1.00 87.69 90 VAL A C 1
ATOM 688 O O . VAL A 1 90 ? 26.029 16.306 -27.298 1.00 87.69 90 VAL A O 1
ATOM 691 N N . THR A 1 91 ? 27.834 17.596 -26.956 1.00 91.88 91 THR A N 1
ATOM 692 C CA . THR A 1 91 ? 27.746 17.590 -25.489 1.00 91.88 91 THR A CA 1
ATOM 693 C C . THR A 1 91 ? 26.465 18.269 -25.017 1.00 91.88 91 THR A C 1
ATOM 695 O O . THR A 1 91 ? 25.699 17.664 -24.267 1.00 91.88 91 THR A O 1
ATOM 698 N N . VAL A 1 92 ? 26.180 19.483 -25.503 1.00 94.69 92 VAL A N 1
ATOM 699 C CA . VAL A 1 92 ? 24.953 20.218 -25.151 1.00 94.69 92 VAL A CA 1
ATOM 700 C C . VAL A 1 92 ? 23.715 19.443 -25.599 1.00 94.69 92 VAL A C 1
ATOM 702 O O . VAL A 1 92 ? 22.790 19.247 -24.812 1.00 94.69 92 VAL A O 1
ATOM 705 N N . PHE A 1 93 ? 23.711 18.937 -26.835 1.00 92.00 93 PHE A N 1
ATOM 706 C CA . PHE A 1 93 ? 22.596 18.147 -27.351 1.00 92.00 93 PHE A CA 1
ATOM 707 C C . PHE A 1 93 ? 22.365 16.871 -26.531 1.00 92.00 93 PHE A C 1
ATOM 709 O O . PHE A 1 93 ? 21.228 16.560 -26.179 1.00 92.00 93 PHE A O 1
ATOM 716 N N . SER A 1 94 ? 23.436 16.153 -26.182 1.00 91.62 94 SER A N 1
ATOM 717 C CA . SER A 1 94 ? 23.356 14.928 -25.380 1.00 91.62 94 SER A CA 1
ATOM 718 C C . SER A 1 94 ? 22.861 15.206 -23.963 1.00 91.62 94 SER A C 1
ATOM 720 O O . SER A 1 94 ? 22.068 14.425 -23.444 1.00 91.62 94 SER A O 1
ATOM 722 N N . ALA A 1 95 ? 23.267 16.325 -23.353 1.00 95.38 95 ALA A N 1
ATOM 723 C CA . ALA A 1 95 ? 22.784 16.737 -22.038 1.00 95.38 95 ALA A CA 1
ATOM 724 C C . ALA A 1 95 ? 21.274 17.028 -22.056 1.00 95.38 95 ALA A C 1
ATOM 726 O O . ALA A 1 95 ? 20.535 16.479 -21.240 1.00 95.38 95 ALA A O 1
ATOM 727 N N . VAL A 1 96 ? 20.795 17.816 -23.026 1.00 96.19 96 VAL A N 1
ATOM 728 C CA . VAL A 1 96 ? 19.360 18.117 -23.186 1.00 96.19 96 VAL A CA 1
ATOM 729 C C . VAL A 1 96 ? 18.559 16.845 -23.460 1.00 96.19 96 VAL A C 1
ATOM 731 O O . VAL A 1 96 ? 17.529 16.612 -22.828 1.00 96.19 96 VAL A O 1
ATOM 734 N N . LEU A 1 97 ? 19.048 15.986 -24.360 1.00 93.62 97 LEU A N 1
ATOM 735 C CA . LEU A 1 97 ? 18.410 14.706 -24.653 1.00 93.62 97 LEU A CA 1
ATOM 736 C C . LEU A 1 97 ? 18.354 13.814 -23.404 1.00 93.62 97 LEU A C 1
ATOM 738 O O . LEU A 1 97 ? 17.325 13.195 -23.148 1.00 93.62 97 LEU A O 1
ATOM 742 N N . GLY A 1 98 ? 19.426 13.785 -22.609 1.00 93.81 98 GLY A N 1
ATOM 743 C CA . GLY A 1 98 ? 19.493 13.058 -21.344 1.00 93.81 98 GLY A CA 1
ATOM 744 C C . GLY A 1 98 ? 18.442 13.531 -20.342 1.00 93.81 98 GLY A C 1
ATOM 745 O O . GLY A 1 98 ? 17.729 12.702 -19.787 1.00 93.81 98 GLY A O 1
ATOM 746 N N . ILE A 1 99 ? 18.277 14.847 -20.177 1.00 94.81 99 ILE A N 1
ATOM 747 C CA . ILE A 1 99 ? 17.254 15.434 -19.295 1.00 94.81 99 ILE A CA 1
ATOM 748 C C . ILE A 1 99 ? 15.843 15.024 -19.742 1.00 94.81 99 ILE A C 1
ATOM 750 O O . ILE A 1 99 ? 15.021 14.644 -18.913 1.00 94.81 99 ILE A O 1
ATOM 754 N N . ILE A 1 100 ? 15.569 15.039 -21.051 1.00 93.81 100 ILE A N 1
ATOM 755 C CA . ILE A 1 100 ? 14.254 14.668 -21.599 1.00 93.81 100 ILE A CA 1
ATOM 756 C C . ILE A 1 100 ? 13.982 13.161 -21.455 1.00 93.81 100 ILE A C 1
ATOM 758 O O . ILE A 1 100 ? 12.847 12.760 -21.199 1.00 93.81 100 ILE A O 1
ATOM 762 N N . LEU A 1 101 ? 14.999 12.310 -21.633 1.00 92.25 101 LEU A N 1
ATOM 763 C CA . LEU A 1 101 ? 14.856 10.851 -21.548 1.00 92.25 101 LEU A CA 1
ATOM 764 C C . LEU A 1 101 ? 14.928 10.310 -20.114 1.00 92.25 101 LEU A C 1
ATOM 766 O O . LEU A 1 101 ? 14.476 9.184 -19.887 1.00 92.25 101 LEU A O 1
ATOM 770 N N . ALA A 1 102 ? 15.470 11.071 -19.161 1.00 89.50 102 ALA A N 1
ATOM 771 C CA . ALA A 1 102 ? 15.660 10.633 -17.780 1.00 89.50 102 ALA A CA 1
ATOM 772 C C . ALA A 1 102 ? 14.381 10.056 -17.136 1.00 89.50 102 ALA A C 1
ATOM 774 O O . ALA A 1 102 ? 14.472 8.961 -16.577 1.00 89.50 102 ALA A O 1
ATOM 775 N N . PRO A 1 103 ? 13.181 10.663 -17.279 1.00 85.50 103 PRO A N 1
ATOM 776 C CA . PRO A 1 103 ? 11.954 10.099 -16.710 1.00 85.50 103 PRO A CA 1
ATOM 777 C C . PRO A 1 103 ? 11.578 8.735 -17.307 1.00 85.50 103 PRO A C 1
ATOM 779 O O . PRO A 1 103 ? 11.114 7.841 -16.601 1.00 85.50 103 PRO A O 1
ATOM 782 N N . ILE A 1 104 ? 11.815 8.537 -18.608 1.00 85.31 104 ILE A N 1
ATOM 783 C CA . ILE A 1 104 ? 11.502 7.278 -19.299 1.00 85.31 104 ILE A CA 1
ATOM 784 C C . ILE A 1 104 ? 12.415 6.167 -18.783 1.00 85.31 104 ILE A C 1
ATOM 786 O O . ILE A 1 104 ? 11.939 5.086 -18.442 1.00 85.31 104 ILE A O 1
ATOM 790 N N . VAL A 1 105 ? 13.719 6.436 -18.696 1.00 84.75 105 VAL A N 1
ATOM 791 C CA . VAL A 1 105 ? 14.695 5.474 -18.167 1.00 84.75 105 VAL A CA 1
ATOM 792 C C . VAL A 1 105 ? 14.404 5.174 -16.695 1.00 84.75 105 VAL A C 1
ATOM 794 O O . VAL A 1 105 ? 14.371 4.004 -16.315 1.00 84.75 105 VAL A O 1
ATOM 797 N N . GLY A 1 106 ? 14.098 6.205 -15.903 1.00 81.88 106 GLY A N 1
ATOM 798 C CA . GLY A 1 106 ? 13.687 6.073 -14.507 1.00 81.88 106 GLY A CA 1
ATOM 799 C C . GLY A 1 106 ? 12.481 5.150 -14.342 1.00 81.88 106 GLY A C 1
ATOM 800 O O . GLY A 1 106 ? 12.533 4.228 -13.540 1.00 81.88 106 GLY A O 1
ATOM 801 N N . SER A 1 107 ? 11.440 5.296 -15.169 1.00 79.25 107 SER A N 1
ATOM 802 C CA . SER A 1 107 ? 10.254 4.427 -15.100 1.00 79.25 107 SER A CA 1
ATOM 803 C C . SER A 1 107 ? 10.558 2.942 -15.349 1.00 79.25 107 SER A C 1
ATOM 805 O O . SER A 1 107 ? 9.976 2.076 -14.698 1.00 79.25 107 SER A O 1
ATOM 807 N N . VAL A 1 108 ? 11.500 2.633 -16.249 1.00 79.06 108 VAL A N 1
ATOM 808 C CA . VAL A 1 108 ? 11.911 1.250 -16.549 1.00 79.06 108 VAL A CA 1
ATOM 809 C C . VAL A 1 108 ? 12.725 0.664 -15.401 1.00 79.06 108 VAL A C 1
ATOM 811 O O . VAL A 1 108 ? 12.495 -0.478 -15.010 1.00 79.06 108 VAL A O 1
ATOM 814 N N . ILE A 1 109 ? 13.657 1.446 -14.854 1.00 80.38 109 ILE A N 1
ATOM 815 C CA . ILE A 1 109 ? 14.467 1.044 -13.701 1.00 80.38 109 ILE A CA 1
ATOM 816 C C . ILE A 1 109 ? 13.572 0.841 -12.471 1.00 80.38 109 ILE A C 1
ATOM 818 O O . ILE A 1 109 ? 13.702 -0.166 -11.786 1.00 80.38 109 ILE A O 1
ATOM 822 N N . ASN A 1 110 ? 12.605 1.732 -12.240 1.00 71.19 110 ASN A N 1
ATOM 823 C CA . ASN A 1 110 ? 11.635 1.609 -11.151 1.00 71.19 110 ASN A CA 1
ATOM 824 C C . ASN A 1 110 ? 10.803 0.335 -11.285 1.00 71.19 110 ASN A C 1
ATOM 826 O O . ASN A 1 110 ? 10.623 -0.385 -10.309 1.00 71.19 110 ASN A O 1
ATOM 830 N N . GLY A 1 111 ? 10.343 0.021 -12.499 1.00 70.19 111 GLY A N 1
ATOM 831 C CA . GLY A 1 111 ? 9.64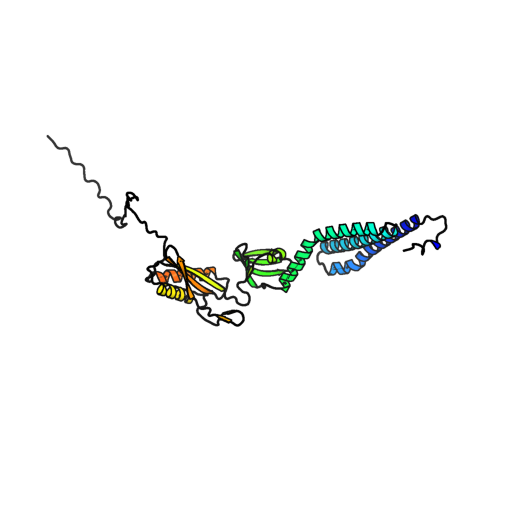3 -1.230 -12.760 1.00 70.19 111 GLY A CA 1
ATOM 832 C C . GLY A 1 111 ? 10.495 -2.471 -12.490 1.00 70.19 111 GLY A C 1
ATOM 833 O O . GLY A 1 111 ? 9.966 -3.460 -11.995 1.00 70.19 111 GLY A O 1
ATOM 834 N N . LEU A 1 112 ? 11.803 -2.411 -12.765 1.00 77.25 112 LEU A N 1
ATOM 835 C CA . LEU A 1 112 ? 12.740 -3.485 -12.428 1.00 77.25 112 LEU A CA 1
ATOM 836 C C . LEU A 1 112 ? 12.945 -3.617 -10.913 1.00 77.25 112 LEU A C 1
ATOM 838 O O . LEU A 1 112 ? 12.985 -4.738 -10.425 1.00 77.25 112 LEU A O 1
ATOM 842 N N . PHE A 1 113 ? 13.040 -2.507 -10.176 1.00 73.12 113 PHE A N 1
ATOM 843 C CA . PHE A 1 113 ? 13.166 -2.545 -8.716 1.00 73.12 113 PHE A CA 1
ATOM 844 C C . PHE A 1 113 ? 11.918 -3.094 -8.035 1.00 73.12 113 PHE A C 1
ATOM 846 O O . PHE A 1 113 ? 12.056 -3.911 -7.144 1.00 73.12 113 PHE A O 1
ATOM 853 N N . VAL A 1 114 ? 10.707 -2.738 -8.477 1.00 71.75 114 VAL A N 1
ATOM 854 C CA . VAL A 1 114 ? 9.478 -3.348 -7.925 1.00 71.75 114 VAL A CA 1
ATOM 855 C C . VAL A 1 114 ? 9.494 -4.870 -8.106 1.00 71.75 114 VAL A C 1
ATOM 857 O O . VAL A 1 114 ? 9.136 -5.604 -7.193 1.00 71.75 114 VAL A O 1
ATOM 860 N N . LEU A 1 115 ? 9.968 -5.348 -9.260 1.00 71.75 115 LEU A N 1
ATOM 861 C CA . LEU A 1 115 ? 10.109 -6.780 -9.534 1.00 71.75 115 LEU A CA 1
ATOM 862 C C . LEU A 1 115 ? 11.251 -7.451 -8.756 1.00 71.75 115 LEU A C 1
ATOM 864 O O . LEU A 1 115 ? 11.201 -8.659 -8.566 1.00 71.75 115 LEU A O 1
ATOM 868 N N . ALA A 1 116 ? 12.292 -6.710 -8.373 1.00 75.75 116 ALA A N 1
ATOM 869 C CA . ALA A 1 116 ? 13.458 -7.247 -7.670 1.00 75.75 116 ALA A CA 1
ATOM 870 C C . ALA A 1 116 ? 13.295 -7.208 -6.144 1.00 75.75 116 ALA A C 1
ATOM 872 O O . ALA A 1 116 ? 13.678 -8.158 -5.471 1.00 75.75 116 ALA A O 1
ATOM 873 N N . ASP A 1 117 ? 12.732 -6.118 -5.622 1.00 73.50 117 ASP A N 1
ATOM 874 C CA . ASP A 1 117 ? 12.534 -5.880 -4.193 1.00 73.50 117 ASP A CA 1
ATOM 875 C C . ASP A 1 117 ? 11.242 -6.545 -3.680 1.00 73.50 117 ASP A C 1
ATOM 877 O O . ASP A 1 117 ? 11.119 -6.742 -2.477 1.00 73.50 117 ASP A O 1
ATOM 881 N N . GLN A 1 118 ? 10.295 -6.870 -4.579 1.00 71.12 118 GLN A N 1
ATOM 882 C CA . GLN A 1 118 ? 9.013 -7.555 -4.322 1.00 71.12 118 GLN A CA 1
ATOM 883 C C . GLN A 1 118 ? 8.372 -7.217 -2.957 1.00 71.12 118 GLN A C 1
ATOM 885 O O . GLN A 1 118 ? 8.180 -8.107 -2.134 1.00 71.12 118 GLN A O 1
ATOM 890 N N . PRO A 1 119 ? 8.002 -5.947 -2.693 1.00 79.81 119 PRO A N 1
ATOM 891 C CA . PRO A 1 119 ? 7.341 -5.581 -1.432 1.00 79.81 119 PRO A CA 1
ATOM 892 C C . PRO A 1 119 ? 5.950 -6.228 -1.260 1.00 79.81 119 PRO A C 1
ATOM 894 O O . PRO A 1 119 ? 5.381 -6.207 -0.171 1.00 79.81 119 PRO A O 1
ATOM 897 N N . TYR A 1 120 ? 5.389 -6.755 -2.347 1.00 89.19 120 TYR A N 1
ATOM 898 C CA . TYR A 1 120 ? 4.150 -7.522 -2.406 1.00 89.19 120 TYR A CA 1
ATOM 899 C C . TYR A 1 120 ? 4.205 -8.471 -3.609 1.00 89.19 120 TYR A C 1
ATOM 901 O O . TYR A 1 120 ? 4.897 -8.204 -4.601 1.00 89.19 120 TYR A O 1
ATOM 909 N N . GLU A 1 121 ? 3.455 -9.562 -3.532 1.00 90.25 121 GLU A N 1
ATOM 910 C CA . GLU A 1 121 ? 3.379 -10.600 -4.556 1.00 90.25 121 GLU A CA 1
ATOM 911 C C . GLU A 1 121 ? 2.000 -10.652 -5.229 1.00 90.25 121 GLU A C 1
ATOM 913 O O . GLU A 1 121 ? 1.030 -10.032 -4.798 1.00 90.25 121 GLU A O 1
ATOM 918 N N . ILE A 1 122 ? 1.912 -11.379 -6.346 1.00 92.62 122 ILE A N 1
ATOM 919 C CA . ILE A 1 122 ? 0.623 -11.657 -6.989 1.00 92.62 122 ILE A CA 1
ATOM 920 C C . ILE A 1 122 ? -0.194 -12.546 -6.049 1.00 92.62 122 ILE A C 1
ATOM 922 O O . ILE A 1 122 ? 0.272 -13.608 -5.648 1.00 92.62 122 ILE A O 1
ATOM 926 N N . GLY A 1 123 ? -1.421 -12.130 -5.756 1.00 91.56 123 GLY A N 1
ATOM 927 C CA . GLY A 1 123 ? -2.293 -12.755 -4.767 1.00 91.56 123 GLY A CA 1
ATOM 928 C C . GLY A 1 123 ? -2.355 -11.997 -3.445 1.00 91.56 123 GLY A C 1
ATOM 929 O O . GLY A 1 123 ? -3.279 -12.250 -2.678 1.00 91.56 123 GLY A O 1
ATOM 930 N N . ASP A 1 124 ? -1.460 -11.033 -3.203 1.00 94.31 124 ASP A N 1
ATOM 931 C CA . ASP A 1 124 ? -1.501 -10.268 -1.961 1.00 94.31 124 ASP A CA 1
ATOM 932 C C . ASP A 1 124 ? -2.665 -9.278 -1.915 1.00 94.31 124 ASP A C 1
ATOM 934 O O . ASP A 1 124 ? -2.965 -8.603 -2.904 1.00 94.31 124 ASP A O 1
ATOM 938 N N . MET A 1 125 ? -3.284 -9.145 -0.741 1.00 94.62 125 MET A N 1
ATOM 939 C CA . MET A 1 125 ? -4.204 -8.057 -0.431 1.00 94.62 125 MET A CA 1
ATOM 940 C C . MET A 1 125 ? -3.411 -6.822 -0.018 1.00 94.62 125 MET A C 1
ATOM 942 O O . MET A 1 125 ? -2.759 -6.817 1.028 1.00 94.62 125 MET A O 1
ATOM 946 N N . ILE A 1 126 ? -3.554 -5.741 -0.777 1.00 95.31 126 ILE A N 1
ATOM 947 C CA . ILE A 1 126 ? -2.897 -4.471 -0.482 1.00 95.31 126 ILE A CA 1
ATOM 948 C C . ILE A 1 126 ? -3.890 -3.316 -0.340 1.00 95.31 126 ILE A C 1
ATOM 950 O O . ILE A 1 126 ? -4.981 -3.328 -0.916 1.00 95.31 126 ILE A O 1
ATOM 954 N N . GLU A 1 127 ? -3.478 -2.294 0.405 1.00 95.12 127 GLU A N 1
ATOM 955 C CA . GLU A 1 127 ? -4.144 -0.998 0.508 1.00 95.12 127 GLU A CA 1
ATOM 956 C C . GLU A 1 127 ? -3.201 0.130 0.108 1.00 95.12 127 GLU A C 1
ATOM 958 O O . GLU A 1 127 ? -2.043 0.183 0.529 1.00 95.12 127 GLU A O 1
ATOM 963 N N . LEU A 1 128 ? -3.725 1.053 -0.692 1.00 95.38 128 LEU A N 1
ATOM 964 C CA . LEU A 1 128 ? -3.043 2.281 -1.071 1.00 95.38 128 LEU A CA 1
ATOM 965 C C . LEU A 1 128 ? -3.399 3.379 -0.065 1.00 95.38 128 LEU A C 1
ATOM 967 O O . LEU A 1 128 ? -4.525 3.874 -0.071 1.00 95.38 128 LEU A O 1
ATOM 971 N N . VAL A 1 129 ? -2.446 3.784 0.779 1.00 94.00 129 VAL A N 1
ATOM 972 C CA . VAL A 1 129 ? -2.696 4.698 1.916 1.00 94.00 129 VAL A CA 1
ATOM 973 C C . VAL A 1 129 ? -3.248 6.060 1.472 1.00 94.00 129 VAL A C 1
ATOM 975 O O . VAL A 1 129 ? -4.053 6.670 2.169 1.00 94.00 129 VAL A O 1
ATOM 978 N N . ASP A 1 130 ? -2.849 6.534 0.290 1.00 93.12 130 ASP A N 1
ATOM 979 C CA . ASP A 1 130 ? -3.263 7.826 -0.271 1.00 93.12 130 ASP A CA 1
ATOM 980 C C . ASP A 1 130 ? -4.742 7.876 -0.682 1.00 93.12 130 ASP A C 1
ATOM 982 O O . ASP A 1 130 ? -5.350 8.947 -0.705 1.00 93.12 130 ASP A O 1
ATOM 986 N N . THR A 1 131 ? -5.317 6.727 -1.030 1.00 92.00 131 THR A N 1
ATOM 987 C CA . THR A 1 131 ? -6.677 6.616 -1.576 1.00 92.00 131 THR A CA 1
ATOM 988 C C . THR A 1 131 ? -7.608 5.778 -0.703 1.00 92.00 131 THR A C 1
ATOM 990 O O . THR A 1 131 ? -8.821 5.867 -0.870 1.00 92.00 131 THR A O 1
ATOM 993 N N . GLY A 1 132 ? -7.065 4.974 0.216 1.00 91.81 132 GLY A N 1
ATOM 994 C CA . GLY A 1 132 ? -7.802 3.957 0.971 1.00 91.81 132 GLY A CA 1
ATOM 995 C C . GLY A 1 132 ? -8.321 2.809 0.097 1.00 91.81 132 GLY A C 1
ATOM 996 O O . GLY A 1 132 ? -9.151 2.012 0.541 1.00 91.81 132 GLY A O 1
ATOM 997 N N . GLU A 1 133 ? -7.883 2.729 -1.165 1.00 93.69 133 GLU A N 1
ATOM 998 C CA . GLU A 1 133 ? -8.334 1.698 -2.093 1.00 93.69 133 GLU A CA 1
ATOM 999 C C . GLU A 1 133 ? -7.679 0.362 -1.733 1.00 93.69 133 GLU A C 1
ATOM 1001 O O . GLU A 1 133 ? -6.453 0.266 -1.627 1.00 93.69 133 GLU A O 1
ATOM 1006 N N . ARG A 1 134 ? -8.512 -0.673 -1.582 1.00 94.75 134 ARG A N 1
ATOM 1007 C CA . ARG A 1 134 ? -8.104 -2.037 -1.235 1.00 94.75 134 ARG A CA 1
ATOM 1008 C C . ARG A 1 134 ? -8.383 -3.010 -2.365 1.00 94.75 134 ARG A C 1
ATOM 1010 O O . ARG A 1 134 ? -9.427 -2.941 -3.021 1.00 94.75 134 ARG A O 1
ATOM 1017 N N . GLY A 1 135 ? -7.487 -3.970 -2.539 1.00 95.38 135 GLY A N 1
ATOM 1018 C CA . GLY A 1 135 ? -7.690 -5.047 -3.491 1.00 95.38 135 GLY A CA 1
ATOM 1019 C C . GLY A 1 135 ? -6.542 -6.037 -3.551 1.00 95.38 135 GLY A C 1
ATOM 1020 O O . GLY A 1 135 ? -5.509 -5.868 -2.908 1.00 95.38 135 GLY A O 1
ATOM 1021 N N . TYR A 1 136 ? -6.735 -7.058 -4.375 1.00 95.94 136 TYR A N 1
ATOM 1022 C CA . TYR A 1 136 ? -5.754 -8.107 -4.601 1.00 95.94 136 TYR A CA 1
ATOM 1023 C C . TYR A 1 136 ? -4.849 -7.781 -5.778 1.00 95.94 136 TYR A C 1
ATOM 1025 O O . TYR A 1 136 ? -5.324 -7.391 -6.846 1.00 95.94 136 TYR A O 1
ATOM 1033 N N . VAL A 1 137 ? -3.545 -7.974 -5.619 1.00 95.56 137 VAL A N 1
ATOM 1034 C CA . VAL A 1 137 ? -2.592 -7.850 -6.722 1.00 95.56 137 VAL A CA 1
ATOM 1035 C C . VAL A 1 137 ? -2.819 -9.001 -7.696 1.00 95.56 137 VAL A C 1
ATOM 1037 O O . VAL A 1 137 ? -2.576 -10.157 -7.371 1.00 95.56 137 VAL A O 1
ATOM 1040 N N . GLU A 1 138 ? -3.266 -8.698 -8.911 1.00 95.44 138 GLU A N 1
ATOM 1041 C CA . GLU A 1 138 ? -3.542 -9.724 -9.920 1.00 95.44 138 GLU A CA 1
ATOM 1042 C C . GLU A 1 138 ? -2.373 -9.936 -10.889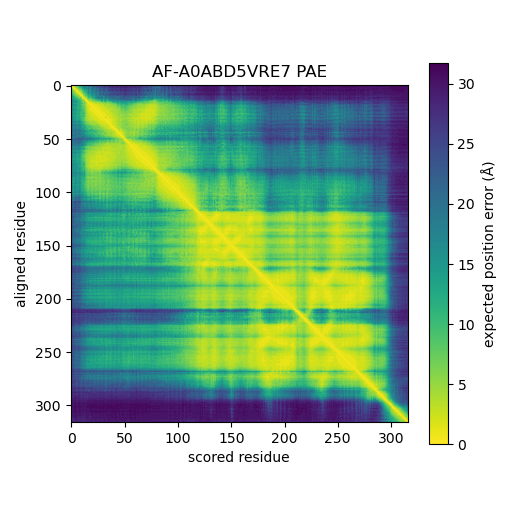 1.00 95.44 138 GLU A C 1
ATOM 1044 O O . GLU A 1 138 ? -2.135 -11.049 -11.352 1.00 95.44 138 GLU A O 1
ATOM 1049 N N . ASP A 1 139 ? -1.644 -8.875 -11.235 1.00 92.94 139 ASP A N 1
ATOM 1050 C CA . ASP A 1 139 ? -0.535 -8.959 -12.188 1.00 92.94 139 ASP A CA 1
ATOM 1051 C C . ASP A 1 139 ? 0.497 -7.858 -11.930 1.00 92.94 139 ASP A C 1
ATOM 1053 O O . ASP A 1 139 ? 0.140 -6.701 -11.691 1.00 92.94 139 ASP A O 1
ATOM 1057 N N . ILE A 1 140 ? 1.780 -8.204 -12.039 1.00 90.44 140 ILE A N 1
ATOM 1058 C CA . ILE A 1 140 ? 2.902 -7.269 -11.934 1.00 90.44 140 ILE A CA 1
ATOM 1059 C C . ILE A 1 140 ? 3.725 -7.379 -13.218 1.00 90.44 140 ILE A C 1
ATOM 1061 O O . ILE A 1 140 ? 4.475 -8.326 -13.447 1.00 90.44 140 ILE A O 1
ATOM 1065 N N . THR A 1 141 ? 3.606 -6.370 -14.075 1.00 87.44 141 THR A N 1
ATOM 1066 C CA . THR A 1 141 ? 4.425 -6.229 -15.283 1.00 87.44 141 THR A CA 1
ATOM 1067 C C . THR A 1 141 ? 5.547 -5.222 -15.022 1.00 87.44 141 THR A C 1
ATOM 1069 O O . THR A 1 141 ? 5.461 -4.403 -14.120 1.00 87.44 141 THR A O 1
ATOM 1072 N N . ILE A 1 142 ? 6.574 -5.160 -15.878 1.00 81.75 142 ILE A N 1
ATOM 1073 C CA . ILE A 1 142 ? 7.641 -4.135 -15.807 1.00 81.75 142 ILE A CA 1
ATOM 1074 C C . ILE A 1 142 ? 7.142 -2.673 -15.884 1.00 81.75 142 ILE A C 1
ATOM 1076 O O . ILE A 1 142 ? 7.912 -1.746 -15.663 1.00 81.75 142 ILE A O 1
ATOM 1080 N N . ARG A 1 143 ? 5.879 -2.432 -16.258 1.00 82.94 143 ARG A N 1
ATOM 1081 C CA . ARG A 1 143 ? 5.329 -1.078 -16.451 1.00 82.94 143 ARG A CA 1
ATOM 1082 C C . ARG A 1 143 ? 4.238 -0.707 -15.462 1.00 82.94 143 ARG A C 1
ATOM 1084 O O . ARG A 1 143 ? 4.070 0.482 -15.205 1.00 82.94 143 ARG A O 1
ATOM 1091 N N . TYR A 1 144 ? 3.472 -1.681 -14.993 1.00 89.44 144 TYR A N 1
ATOM 1092 C CA . TYR A 1 144 ? 2.298 -1.449 -14.169 1.00 89.44 144 TYR A CA 1
ATOM 1093 C C . TYR A 1 144 ? 2.039 -2.640 -13.247 1.00 89.44 144 TYR A C 1
ATOM 1095 O O . TYR A 1 144 ? 2.359 -3.780 -13.598 1.00 89.44 144 TYR A O 1
ATOM 1103 N N . THR A 1 145 ? 1.370 -2.344 -12.141 1.00 91.88 145 THR A N 1
ATOM 1104 C CA . THR A 1 145 ? 0.726 -3.296 -11.243 1.00 91.88 145 THR A CA 1
ATOM 1105 C C . THR A 1 145 ? -0.778 -3.222 -11.487 1.00 91.88 145 THR A C 1
ATOM 1107 O O . THR A 1 145 ? -1.345 -2.133 -11.619 1.00 91.88 145 THR A O 1
ATOM 1110 N N . LYS A 1 146 ? -1.428 -4.378 -11.600 1.00 95.19 146 LYS A N 1
ATOM 1111 C CA . LYS A 1 146 ? -2.879 -4.502 -11.726 1.00 95.19 146 LYS A CA 1
ATOM 1112 C C . LYS A 1 146 ? -3.443 -5.020 -10.411 1.00 95.19 146 LYS A C 1
ATOM 1114 O O . LYS A 1 146 ? -3.023 -6.071 -9.941 1.00 95.19 146 LYS A O 1
ATOM 1119 N N . ILE A 1 147 ? -4.407 -4.293 -9.866 1.00 96.88 147 ILE A N 1
ATOM 1120 C CA . ILE A 1 147 ? -5.084 -4.600 -8.611 1.00 96.88 147 ILE A CA 1
ATOM 1121 C C . ILE A 1 147 ? -6.556 -4.862 -8.928 1.00 96.88 147 ILE A C 1
ATOM 1123 O O . ILE A 1 147 ? -7.188 -4.072 -9.631 1.00 96.88 147 ILE A O 1
ATOM 1127 N N . PHE A 1 148 ? -7.099 -5.968 -8.436 1.00 97.19 148 PHE A N 1
ATOM 1128 C CA . PHE A 1 148 ? -8.522 -6.266 -8.464 1.00 97.19 148 PHE A CA 1
ATOM 1129 C C . PHE A 1 148 ? -9.167 -5.742 -7.179 1.00 97.19 148 PHE A C 1
ATOM 1131 O O . PHE A 1 148 ? -8.897 -6.240 -6.087 1.00 97.19 148 PHE A O 1
ATOM 1138 N N . THR A 1 149 ? -9.963 -4.684 -7.302 1.00 96.12 149 THR A N 1
ATOM 1139 C CA . THR A 1 149 ? -10.514 -3.949 -6.162 1.00 96.12 149 THR A CA 1
ATOM 1140 C C . THR A 1 149 ? -11.693 -4.675 -5.524 1.00 96.12 149 THR A C 1
ATOM 1142 O O . THR A 1 149 ? -12.376 -5.486 -6.155 1.00 96.12 149 THR A O 1
ATOM 1145 N N . MET A 1 150 ? -12.008 -4.304 -4.282 1.00 93.19 150 MET A N 1
ATOM 1146 C CA . MET A 1 150 ? -13.205 -4.790 -3.579 1.00 93.19 150 MET A CA 1
ATOM 1147 C C . MET A 1 150 ? -14.523 -4.435 -4.287 1.00 93.19 150 MET A C 1
ATOM 1149 O O . MET A 1 150 ? -15.547 -5.070 -4.047 1.00 93.19 150 MET A O 1
ATOM 1153 N N . ALA A 1 151 ? -14.499 -3.447 -5.187 1.00 93.38 151 ALA A N 1
ATOM 1154 C CA . ALA A 1 151 ? -15.634 -3.037 -6.007 1.00 93.38 151 ALA A CA 1
ATOM 1155 C C . ALA A 1 151 ? -15.771 -3.839 -7.319 1.00 93.38 151 ALA A C 1
ATOM 1157 O O . ALA A 1 151 ? -16.519 -3.425 -8.205 1.00 93.38 151 ALA A O 1
ATOM 1158 N N . ASN A 1 152 ? -15.069 -4.974 -7.460 1.00 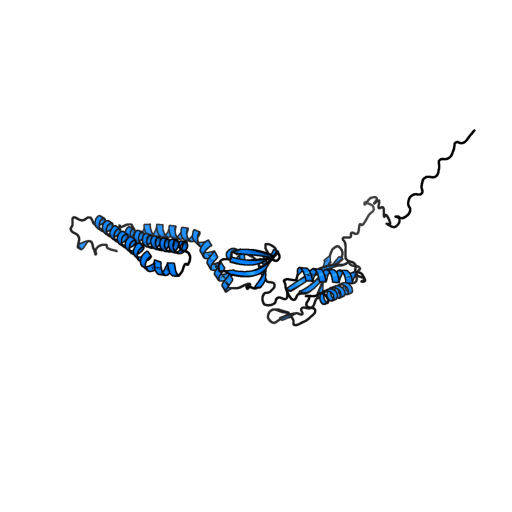93.50 152 ASN A N 1
ATOM 1159 C CA . ASN A 1 152 ? -15.095 -5.825 -8.656 1.00 93.50 152 ASN A CA 1
ATOM 1160 C C . ASN A 1 152 ? -14.612 -5.082 -9.922 1.00 93.50 152 ASN A C 1
ATOM 1162 O O . ASN A 1 152 ? -15.215 -5.173 -10.994 1.00 93.50 152 ASN A O 1
ATOM 1166 N N . ALA A 1 153 ? -13.525 -4.314 -9.793 1.00 96.00 153 ALA A N 1
ATOM 1167 C CA . ALA A 1 153 ? -12.921 -3.559 -10.888 1.00 96.00 153 ALA A CA 1
ATOM 1168 C C . ALA A 1 153 ? -11.397 -3.734 -10.931 1.00 96.00 153 ALA A C 1
ATOM 1170 O O . ALA A 1 153 ? -10.757 -4.037 -9.930 1.00 96.00 153 ALA A O 1
ATOM 1171 N N . PHE A 1 154 ? -10.801 -3.502 -12.103 1.00 96.88 154 PHE A N 1
ATOM 1172 C CA . PHE A 1 154 ? -9.349 -3.497 -12.264 1.00 96.88 154 PHE A CA 1
ATOM 1173 C C . PHE A 1 154 ? -8.785 -2.085 -12.168 1.00 96.88 154 PHE A C 1
ATOM 1175 O O . PHE A 1 154 ? -9.044 -1.244 -13.031 1.00 96.88 154 PHE A O 1
ATOM 1182 N N . LEU A 1 155 ? -7.943 -1.861 -11.167 1.00 96.00 155 LEU A N 1
ATOM 1183 C CA . LEU A 1 155 ? -7.126 -0.668 -11.025 1.00 96.00 155 LEU A CA 1
ATOM 1184 C C . LEU A 1 155 ? -5.723 -0.945 -11.578 1.00 96.00 155 LEU A C 1
ATOM 1186 O O . LEU A 1 155 ? -5.016 -1.832 -11.109 1.00 96.00 155 LEU A O 1
ATOM 1190 N N . VAL A 1 156 ? -5.316 -0.198 -12.606 1.00 95.44 156 VAL A N 1
ATOM 1191 C CA . VAL A 1 156 ? -4.003 -0.347 -13.253 1.00 95.44 156 VAL A CA 1
ATOM 1192 C C . VAL A 1 156 ? -3.137 0.855 -12.911 1.00 95.44 156 VAL A C 1
ATOM 1194 O O . VAL A 1 156 ? -3.428 1.971 -13.342 1.00 95.44 156 VAL A O 1
ATOM 1197 N N . ILE A 1 157 ? -2.052 0.625 -12.174 1.00 92.56 157 ILE A N 1
ATOM 1198 C CA . ILE A 1 157 ? -1.176 1.688 -11.675 1.00 92.56 157 ILE A CA 1
ATOM 1199 C C . ILE A 1 157 ? 0.223 1.513 -12.264 1.00 92.56 157 ILE A C 1
ATOM 1201 O O . ILE A 1 157 ? 0.803 0.437 -12.136 1.00 92.56 157 ILE A O 1
ATOM 1205 N N . PRO A 1 158 ? 0.809 2.542 -12.902 1.00 90.56 158 PRO A N 1
ATOM 1206 C CA . PRO A 1 158 ? 2.197 2.485 -13.344 1.00 90.56 158 PRO A CA 1
ATOM 1207 C C . PRO A 1 158 ? 3.158 2.221 -12.177 1.00 90.56 158 PRO A C 1
ATOM 1209 O O . PRO A 1 158 ? 3.029 2.844 -11.126 1.00 90.56 158 PRO A O 1
ATOM 1212 N N . ASN A 1 159 ? 4.183 1.387 -12.376 1.00 86.69 159 ASN A N 1
ATOM 1213 C CA . ASN A 1 159 ? 5.138 1.046 -11.304 1.00 86.69 159 ASN A CA 1
ATOM 1214 C C . ASN A 1 159 ? 5.892 2.270 -10.773 1.00 86.69 159 ASN A C 1
ATOM 1216 O O . ASN A 1 159 ? 6.255 2.314 -9.602 1.00 86.69 159 ASN A O 1
ATOM 1220 N N . ALA A 1 160 ? 6.112 3.273 -11.632 1.00 83.00 160 ALA A N 1
ATOM 1221 C CA . ALA A 1 160 ? 6.693 4.548 -11.225 1.00 83.00 160 ALA A CA 1
ATOM 1222 C C . ALA A 1 160 ? 5.846 5.236 -10.143 1.00 83.00 160 ALA A C 1
ATOM 1224 O O . ALA A 1 160 ? 6.405 5.713 -9.167 1.00 83.00 160 ALA A O 1
ATOM 1225 N N . ASN A 1 161 ? 4.517 5.198 -10.277 1.00 87.62 161 ASN A N 1
ATOM 1226 C CA . ASN A 1 161 ? 3.599 5.774 -9.298 1.00 87.62 161 ASN A CA 1
ATOM 1227 C C . ASN A 1 161 ? 3.478 4.878 -8.059 1.00 87.62 161 ASN A C 1
ATOM 1229 O O . ASN A 1 161 ? 3.410 5.394 -6.954 1.00 87.62 161 ASN A O 1
ATOM 1233 N N . MET A 1 162 ? 3.470 3.548 -8.226 1.00 87.62 162 MET A N 1
ATOM 1234 C CA . MET A 1 162 ? 3.418 2.615 -7.089 1.00 87.62 162 MET A CA 1
ATOM 1235 C C . MET A 1 162 ? 4.605 2.785 -6.140 1.00 87.62 162 MET A C 1
ATOM 1237 O O . MET A 1 162 ? 4.430 2.688 -4.936 1.00 87.62 162 MET A O 1
ATOM 1241 N N . ARG A 1 163 ? 5.807 3.053 -6.668 1.00 81.00 163 ARG A N 1
ATOM 1242 C CA . ARG A 1 163 ? 7.020 3.236 -5.855 1.00 81.00 163 ARG A CA 1
ATOM 1243 C C . ARG A 1 163 ? 6.967 4.478 -4.961 1.00 81.00 163 ARG A C 1
ATOM 1245 O O . ARG A 1 163 ? 7.630 4.510 -3.933 1.00 81.00 163 ARG A O 1
ATOM 1252 N N . GLU A 1 164 ? 6.243 5.507 -5.383 1.00 84.19 164 GLU A N 1
ATOM 1253 C CA . GLU A 1 164 ? 6.123 6.770 -4.647 1.00 84.19 164 GLU A CA 1
ATOM 1254 C C . GLU A 1 164 ? 5.019 6.726 -3.580 1.00 84.19 164 GLU A C 1
ATOM 1256 O O . GLU A 1 164 ? 4.852 7.694 -2.843 1.00 84.19 164 GLU A O 1
ATOM 1261 N N . ARG A 1 165 ? 4.256 5.628 -3.506 1.00 87.25 165 ARG A N 1
ATOM 1262 C CA . ARG A 1 165 ? 3.124 5.464 -2.594 1.00 87.25 165 ARG A CA 1
ATOM 1263 C C . ARG A 1 165 ? 3.475 4.539 -1.441 1.00 87.25 165 ARG A C 1
ATOM 1265 O O . ARG A 1 165 ? 4.133 3.519 -1.637 1.00 87.25 165 ARG A O 1
ATOM 1272 N N . ASP A 1 166 ? 2.931 4.857 -0.275 1.00 92.38 166 ASP A N 1
ATOM 1273 C CA . ASP A 1 166 ? 2.894 3.929 0.846 1.00 92.38 166 ASP A CA 1
ATOM 1274 C C . ASP A 1 166 ? 1.826 2.857 0.585 1.00 92.38 166 ASP A C 1
ATOM 1276 O O . ASP A 1 166 ? 0.692 3.161 0.197 1.00 92.38 166 ASP A O 1
ATOM 1280 N N . VAL A 1 167 ? 2.206 1.595 0.784 1.00 92.56 167 VAL A N 1
ATOM 1281 C CA . VAL A 1 167 ? 1.353 0.422 0.562 1.00 92.56 167 VAL A CA 1
ATOM 1282 C C . VAL A 1 167 ? 1.315 -0.401 1.841 1.00 92.56 167 VAL A C 1
ATOM 1284 O O . VAL A 1 167 ? 2.361 -0.796 2.355 1.00 92.56 167 VAL A O 1
ATOM 1287 N N . ILE A 1 168 ? 0.114 -0.684 2.340 1.00 93.44 168 ILE A N 1
ATOM 1288 C CA . ILE A 1 168 ? -0.090 -1.652 3.421 1.00 93.44 168 ILE A CA 1
ATOM 1289 C C . ILE A 1 168 ? -0.345 -3.006 2.766 1.00 93.44 168 ILE A C 1
ATOM 1291 O O . ILE A 1 168 ? -1.250 -3.122 1.944 1.00 93.44 168 ILE A O 1
ATOM 1295 N N . ASN A 1 169 ? 0.440 -4.022 3.116 1.00 93.19 169 ASN A N 1
ATOM 1296 C CA . ASN A 1 169 ? 0.212 -5.398 2.680 1.00 93.19 169 ASN A CA 1
ATOM 1297 C C . ASN A 1 169 ? -0.388 -6.198 3.842 1.00 93.19 169 ASN A C 1
ATOM 1299 O O . ASN A 1 169 ? 0.231 -6.313 4.898 1.00 93.19 169 ASN A O 1
ATOM 1303 N N . TYR A 1 170 ? -1.601 -6.712 3.651 1.00 91.44 170 TYR A N 1
ATOM 1304 C CA . TYR A 1 170 ? -2.353 -7.444 4.670 1.00 91.44 170 TYR A CA 1
ATOM 1305 C C . TYR A 1 170 ? -2.122 -8.956 4.648 1.00 91.44 170 TYR A C 1
ATOM 1307 O O . TYR A 1 170 ? -2.584 -9.640 5.556 1.00 91.44 170 TYR A O 1
ATOM 1315 N N . SER A 1 171 ? -1.458 -9.481 3.618 1.00 87.56 171 SER A N 1
ATOM 1316 C CA . SER A 1 171 ? -1.251 -10.922 3.430 1.00 87.56 171 SER A CA 1
ATOM 1317 C C . SER A 1 171 ? 0.208 -11.317 3.225 1.00 87.56 171 SER A C 1
ATOM 1319 O O . SER A 1 171 ? 0.486 -12.474 2.916 1.00 87.56 171 SER A O 1
ATOM 1321 N N . ALA A 1 172 ? 1.143 -10.381 3.410 1.00 84.62 172 ALA A N 1
ATOM 1322 C CA . ALA A 1 172 ? 2.571 -10.663 3.332 1.00 84.62 172 ALA A CA 1
ATOM 1323 C C . ALA A 1 172 ? 2.960 -11.737 4.356 1.00 84.62 172 ALA A C 1
ATOM 1325 O O . ALA A 1 172 ? 2.932 -11.482 5.559 1.00 84.62 172 ALA A O 1
ATOM 1326 N N . GLU A 1 173 ? 3.367 -12.913 3.873 1.00 80.38 173 GLU A N 1
ATOM 1327 C CA . GLU A 1 173 ? 3.788 -14.094 4.652 1.00 80.38 173 GLU A CA 1
ATOM 1328 C C . GLU A 1 173 ? 2.707 -14.740 5.546 1.00 80.38 173 GLU A C 1
ATOM 1330 O O . GLU A 1 173 ? 2.728 -15.958 5.737 1.00 80.38 173 GLU A O 1
ATOM 1335 N N . ASP A 1 174 ? 1.782 -13.952 6.094 1.00 82.62 174 ASP A N 1
ATOM 1336 C CA . ASP A 1 174 ? 0.679 -14.365 6.956 1.00 82.62 174 ASP A CA 1
ATOM 1337 C C . ASP A 1 174 ? -0.574 -13.541 6.608 1.00 82.62 174 ASP A C 1
ATOM 1339 O O . ASP A 1 174 ? -0.567 -12.314 6.671 1.00 82.62 174 ASP A O 1
ATOM 1343 N N . GLU A 1 175 ? -1.664 -14.219 6.246 1.00 84.31 175 GLU A N 1
ATOM 1344 C CA . GLU A 1 175 ? -2.959 -13.594 5.929 1.00 84.31 175 GLU A CA 1
ATOM 1345 C C . GLU A 1 175 ? -3.691 -13.082 7.177 1.00 84.31 175 GLU A C 1
ATOM 1347 O O . GLU A 1 175 ? -4.683 -12.346 7.087 1.00 84.31 175 GLU A O 1
ATOM 1352 N N . ARG A 1 176 ? -3.210 -13.453 8.368 1.00 88.00 176 ARG A N 1
ATOM 1353 C CA . ARG A 1 176 ? -3.842 -13.058 9.617 1.00 88.00 176 ARG A CA 1
ATOM 1354 C C . ARG A 1 176 ? -3.747 -11.555 9.821 1.00 88.00 176 ARG A C 1
ATOM 1356 O O . ARG A 1 176 ? -2.681 -11.004 10.084 1.00 88.00 176 ARG A O 1
ATOM 1363 N N . THR A 1 177 ? -4.897 -10.893 9.804 1.00 89.12 177 THR A N 1
ATOM 1364 C CA . THR A 1 177 ? -4.971 -9.440 9.975 1.00 89.12 177 THR A CA 1
ATOM 1365 C C . THR A 1 177 ? -5.551 -9.076 11.330 1.00 89.12 177 THR A C 1
ATOM 1367 O O . THR A 1 177 ? -6.557 -9.642 11.747 1.00 89.12 177 THR A O 1
ATOM 1370 N N . ARG A 1 178 ? -4.957 -8.094 12.013 1.00 90.50 178 ARG A N 1
ATOM 1371 C CA . ARG A 1 178 ? -5.516 -7.532 13.246 1.00 90.50 178 ARG A CA 1
ATOM 1372 C C . ARG A 1 178 ? -6.480 -6.394 12.936 1.00 90.50 178 ARG A C 1
ATOM 1374 O O . ARG A 1 178 ? -6.109 -5.455 12.235 1.00 90.50 178 ARG A O 1
ATOM 1381 N N . LEU A 1 179 ? -7.660 -6.429 13.541 1.00 93.38 179 LEU A N 1
ATOM 1382 C CA . LEU A 1 179 ? -8.580 -5.297 13.617 1.00 93.38 179 LEU A CA 1
ATOM 1383 C C . LEU A 1 179 ? -8.698 -4.787 15.057 1.00 93.38 179 LEU A C 1
ATOM 1385 O O . LEU A 1 179 ? -8.211 -5.401 16.011 1.00 93.38 179 LEU A O 1
ATOM 1389 N N . SER A 1 180 ? -9.304 -3.612 15.178 1.00 95.19 180 SER A N 1
ATOM 1390 C CA . SER A 1 180 ? -9.640 -2.953 16.434 1.00 95.19 180 SER A CA 1
ATOM 1391 C C . SER A 1 180 ? -11.104 -2.520 16.369 1.00 95.19 180 SER A C 1
ATOM 1393 O O . SER A 1 180 ? -11.570 -2.065 15.318 1.00 95.19 180 SER A O 1
ATOM 1395 N N . LEU A 1 181 ? -11.821 -2.721 17.471 1.00 97.00 181 LEU A N 1
ATOM 1396 C CA . LEU A 1 181 ? -13.166 -2.217 17.704 1.00 97.00 181 LEU A CA 1
ATOM 1397 C C . LEU A 1 181 ? -13.141 -1.341 18.953 1.00 97.00 181 LEU A C 1
ATOM 1399 O O . LEU A 1 181 ? -12.758 -1.797 20.029 1.00 97.00 181 LEU A O 1
ATOM 1403 N N . GLU A 1 182 ? -13.571 -0.096 18.799 1.00 97.12 182 GLU A N 1
ATOM 1404 C CA . GLU A 1 182 ? -13.615 0.873 19.887 1.00 97.12 182 GLU A CA 1
ATOM 1405 C C . GLU A 1 182 ? -15.044 1.024 20.402 1.00 97.12 182 GLU A C 1
ATOM 1407 O O . GLU A 1 182 ? -15.971 1.218 19.614 1.00 97.12 182 GLU A O 1
ATOM 1412 N N . LEU A 1 183 ? -15.210 0.950 21.721 1.00 96.19 183 LEU A N 1
ATOM 1413 C CA . LEU A 1 183 ? -16.492 1.104 22.400 1.00 96.19 183 LEU A CA 1
ATOM 1414 C C . LEU A 1 183 ? -16.335 2.087 23.558 1.00 96.19 183 LEU A C 1
ATOM 1416 O O . LEU A 1 183 ? -15.471 1.912 24.413 1.00 96.19 183 LEU A O 1
ATOM 1420 N N . LEU A 1 184 ? -17.173 3.120 23.589 1.00 96.88 184 LEU A N 1
ATOM 1421 C CA . LEU A 1 184 ? -17.201 4.088 24.680 1.00 96.88 184 LEU A CA 1
ATOM 1422 C C . LEU A 1 184 ? -18.285 3.683 25.684 1.00 96.88 184 LEU A C 1
ATOM 1424 O O . LEU A 1 184 ? -19.467 3.661 25.338 1.00 96.88 184 LEU A O 1
ATOM 1428 N N . VAL A 1 185 ? -17.888 3.387 26.918 1.00 96.69 185 VAL A N 1
ATOM 1429 C CA . VAL A 1 185 ? -18.799 3.026 28.017 1.00 96.69 185 VAL A CA 1
ATOM 1430 C C . VAL A 1 185 ? -18.807 4.114 29.087 1.00 96.69 185 VAL A C 1
ATOM 1432 O O . VAL A 1 185 ? -17.857 4.887 29.192 1.00 96.69 185 VAL A O 1
ATOM 1435 N N . THR A 1 186 ? -19.881 4.224 29.864 1.00 95.75 186 THR A N 1
ATOM 1436 C CA . THR A 1 186 ? -19.992 5.219 30.944 1.00 95.75 186 THR A CA 1
ATOM 1437 C C . THR A 1 186 ? -18.967 4.973 32.056 1.00 95.75 186 THR A C 1
ATOM 1439 O O . THR A 1 186 ? -18.497 3.854 32.248 1.00 95.75 186 THR A O 1
ATOM 1442 N N . TYR A 1 187 ? -18.626 6.014 32.822 1.00 94.62 187 TYR A N 1
ATOM 1443 C CA . TYR A 1 187 ? -17.706 5.890 33.964 1.00 94.62 187 TYR A CA 1
ATOM 1444 C C . TYR A 1 187 ? -18.279 5.044 35.108 1.00 94.62 187 TYR A C 1
ATOM 1446 O O . TYR A 1 187 ? -17.530 4.528 35.933 1.00 94.62 187 TYR A O 1
ATOM 1454 N N . GLU A 1 188 ? -19.602 4.940 35.166 1.00 93.19 188 GLU A N 1
ATOM 1455 C CA . GLU A 1 188 ? -20.353 4.214 36.180 1.00 93.19 188 GLU A CA 1
ATOM 1456 C C . GLU A 1 188 ? -20.497 2.714 35.884 1.00 93.19 188 GLU A C 1
ATOM 1458 O O . GLU A 1 188 ? -20.875 1.980 36.791 1.00 93.19 188 GLU A O 1
ATOM 1463 N N . GLY A 1 189 ? -20.230 2.268 34.650 1.00 91.38 189 GLY A N 1
ATOM 1464 C CA . GLY A 1 189 ? -20.397 0.864 34.255 1.00 91.38 189 GLY A CA 1
ATOM 1465 C C . GLY A 1 189 ? -19.235 -0.030 34.694 1.00 91.38 189 GLY A C 1
ATOM 1466 O O . GLY A 1 189 ? -18.120 0.451 34.927 1.00 91.38 189 GLY A O 1
ATOM 1467 N N . ASP A 1 190 ? -19.471 -1.342 34.763 1.00 95.56 190 ASP A N 1
ATOM 1468 C CA . ASP A 1 190 ? -18.421 -2.316 35.076 1.00 95.56 190 ASP A CA 1
ATOM 1469 C C . ASP A 1 190 ? -17.479 -2.514 33.873 1.00 95.56 190 ASP A C 1
ATOM 1471 O O . ASP A 1 190 ? -17.792 -3.169 32.876 1.00 95.56 190 ASP A O 1
ATOM 1475 N N . LEU A 1 191 ? -16.289 -1.915 33.958 1.00 95.81 191 LEU A N 1
ATOM 1476 C CA . LEU A 1 191 ? -15.286 -1.977 32.893 1.00 95.81 191 LEU A CA 1
ATOM 1477 C C . LEU A 1 191 ? -14.715 -3.383 32.687 1.00 95.81 191 LEU A C 1
ATOM 1479 O O . LEU A 1 191 ? -14.275 -3.689 31.578 1.00 95.81 191 LEU A O 1
ATOM 1483 N N . GLU A 1 192 ? -14.655 -4.207 33.735 1.00 95.88 192 GLU A N 1
ATOM 1484 C CA . GLU A 1 192 ? -14.124 -5.563 33.615 1.00 95.88 192 GLU A CA 1
ATOM 1485 C C . GLU A 1 192 ? -15.154 -6.450 32.916 1.00 95.88 192 GLU A C 1
ATOM 1487 O O . GLU A 1 192 ? -14.817 -7.096 31.925 1.00 95.88 192 GLU A O 1
ATOM 1492 N N . GLU A 1 193 ? -16.424 -6.368 33.329 1.00 96.56 193 GLU A N 1
ATOM 1493 C CA . GLU A 1 193 ? -17.529 -7.060 32.654 1.00 96.56 193 GLU A CA 1
ATOM 1494 C C . GLU A 1 193 ? -17.615 -6.651 31.174 1.00 96.56 193 GLU A C 1
ATOM 1496 O O . GLU A 1 193 ? -17.677 -7.507 30.289 1.00 96.56 193 GLU A O 1
ATOM 1501 N N . ALA A 1 194 ? -17.510 -5.352 30.870 1.00 96.69 194 ALA A N 1
ATOM 1502 C CA . ALA A 1 194 ? -17.503 -4.856 29.494 1.00 96.69 194 ALA A CA 1
ATOM 1503 C C . ALA A 1 194 ? -16.397 -5.504 28.645 1.00 96.69 194 ALA A C 1
ATOM 1505 O O . ALA A 1 194 ? -16.635 -5.930 27.513 1.00 96.69 194 ALA A O 1
ATOM 1506 N N . ARG A 1 195 ? -15.177 -5.597 29.186 1.00 97.06 195 ARG A N 1
ATOM 1507 C CA . ARG A 1 195 ? -14.031 -6.194 28.488 1.00 97.06 195 ARG A CA 1
ATOM 1508 C C . ARG A 1 195 ? -14.212 -7.693 28.280 1.00 97.06 195 ARG A C 1
ATOM 1510 O O . ARG A 1 195 ? -13.968 -8.163 27.170 1.00 97.06 195 ARG A O 1
ATOM 1517 N N . GLU A 1 196 ? -14.672 -8.418 29.297 1.00 96.75 196 GLU A N 1
ATOM 1518 C CA . GLU A 1 196 ? -14.945 -9.855 29.203 1.00 96.75 196 GLU A CA 1
ATOM 1519 C C . GLU A 1 196 ? -16.007 -10.156 28.135 1.00 96.75 196 GLU A C 1
ATOM 1521 O O . GLU A 1 196 ? -15.820 -11.049 27.303 1.00 96.75 196 GLU A O 1
ATOM 1526 N N . LEU A 1 197 ? -17.089 -9.372 28.090 1.00 96.81 197 LEU A N 1
ATOM 1527 C CA . LEU A 1 197 ? -18.145 -9.515 27.086 1.00 96.81 197 LEU A CA 1
ATOM 1528 C C . LEU A 1 197 ? -17.647 -9.192 25.673 1.00 96.81 197 LEU A C 1
ATOM 1530 O O . LEU A 1 197 ? -17.970 -9.922 24.732 1.00 96.81 197 LEU A O 1
ATOM 1534 N N . MET A 1 198 ? -16.827 -8.147 25.519 1.00 97.31 198 MET A N 1
ATOM 1535 C CA . MET A 1 198 ? -16.196 -7.798 24.242 1.00 97.31 198 MET A CA 1
ATOM 1536 C C . MET A 1 198 ? -15.265 -8.906 23.734 1.00 97.31 198 MET A C 1
ATOM 1538 O O . MET A 1 198 ? -15.312 -9.275 22.557 1.00 97.31 198 MET A O 1
ATOM 1542 N N . GLU A 1 199 ? -14.425 -9.459 24.608 1.00 96.69 199 GLU A N 1
ATOM 1543 C CA . GLU A 1 199 ? -13.519 -10.559 24.271 1.00 96.69 199 GLU A CA 1
ATOM 1544 C C . GLU A 1 199 ? -14.295 -11.836 23.917 1.00 96.69 199 GLU A C 1
ATOM 1546 O O . GLU A 1 199 ? -13.994 -12.477 22.906 1.00 96.69 199 GLU A O 1
ATOM 1551 N N . ALA A 1 200 ? -15.340 -12.172 24.680 1.00 95.75 200 ALA A N 1
ATOM 1552 C CA . ALA A 1 200 ? -16.200 -13.323 24.415 1.00 95.75 200 ALA A CA 1
ATOM 1553 C C . ALA A 1 200 ? -16.961 -13.199 23.084 1.00 95.75 200 ALA A C 1
ATOM 1555 O O . ALA A 1 200 ? -17.013 -14.166 22.320 1.00 95.75 200 ALA A O 1
ATOM 1556 N N . ALA A 1 201 ? -17.497 -12.013 22.773 1.00 96.06 201 ALA A N 1
ATOM 1557 C CA . ALA A 1 201 ? -18.143 -11.731 21.490 1.00 96.06 201 ALA A CA 1
ATOM 1558 C C . ALA A 1 201 ? -17.186 -11.956 20.313 1.00 96.06 201 ALA A C 1
ATOM 1560 O O . ALA A 1 201 ? -17.537 -12.606 19.327 1.00 96.06 201 ALA A O 1
ATOM 1561 N N . ALA A 1 202 ? -15.948 -11.468 20.428 1.00 95.94 202 ALA A N 1
ATOM 1562 C CA . ALA A 1 202 ? -14.935 -11.666 19.399 1.00 95.94 202 ALA A CA 1
ATOM 1563 C C . ALA A 1 202 ? -14.556 -13.139 19.222 1.00 95.94 202 ALA A C 1
ATOM 1565 O O . ALA A 1 202 ? -14.378 -13.586 18.094 1.00 95.94 202 ALA A O 1
ATOM 1566 N N . VAL A 1 203 ? -14.432 -13.897 20.315 1.00 94.81 203 VAL A N 1
ATOM 1567 C CA . VAL A 1 203 ? -14.129 -15.336 20.270 1.00 94.81 203 VAL A CA 1
ATOM 1568 C C . VAL A 1 203 ? -15.228 -16.131 19.556 1.00 94.81 203 VAL A C 1
ATOM 1570 O O . VAL A 1 203 ? -14.914 -17.101 18.863 1.00 94.81 203 VAL A O 1
ATOM 1573 N N . GLU A 1 204 ? -16.494 -15.739 19.709 1.00 94.44 204 GLU A N 1
ATOM 1574 C CA . GLU A 1 204 ? -17.632 -16.396 19.055 1.00 94.44 204 GLU A CA 1
ATOM 1575 C C . GLU A 1 204 ? -17.748 -16.061 17.561 1.00 94.44 204 GLU A C 1
ATOM 1577 O O . GLU A 1 204 ? -18.171 -16.908 16.770 1.00 94.44 204 GLU A O 1
ATOM 1582 N N . ALA A 1 205 ? -17.362 -14.848 17.158 1.00 94.44 205 ALA A N 1
ATOM 1583 C CA . ALA A 1 205 ? -17.524 -14.379 15.789 1.00 94.44 205 ALA A CA 1
ATOM 1584 C C . ALA A 1 205 ? -16.788 -15.264 14.763 1.00 94.44 205 ALA A C 1
ATOM 1586 O O . ALA A 1 205 ? -15.567 -15.465 14.809 1.00 94.44 205 ALA A O 1
ATOM 1587 N N . GLU A 1 206 ? -17.528 -15.757 13.764 1.00 91.50 206 GLU A N 1
ATOM 1588 C CA . GLU A 1 206 ? -16.955 -16.566 12.690 1.00 91.50 206 GLU A CA 1
ATOM 1589 C C . GLU A 1 206 ? -15.884 -15.773 11.921 1.00 91.50 206 GLU A C 1
ATOM 1591 O O . GLU A 1 206 ? -16.099 -14.646 11.481 1.00 91.50 206 GLU A O 1
ATOM 1596 N N . GLY A 1 207 ? -14.711 -16.383 11.738 1.00 89.62 207 GLY A N 1
ATOM 1597 C CA . GLY A 1 207 ? -13.575 -15.765 11.046 1.00 89.62 207 GLY A CA 1
ATOM 1598 C C . GLY A 1 207 ? -12.561 -15.093 11.973 1.00 89.62 207 GLY A C 1
ATOM 1599 O O . GLY A 1 207 ? -11.436 -14.844 11.527 1.00 89.62 207 GLY A O 1
ATOM 1600 N N . VAL A 1 208 ? -12.896 -14.892 13.252 1.00 92.38 208 VAL A N 1
ATOM 1601 C CA . VAL A 1 208 ? -11.942 -14.473 14.287 1.00 92.38 208 VAL A CA 1
ATOM 1602 C C . VAL A 1 208 ? -11.105 -15.665 14.761 1.00 92.38 208 VAL A C 1
ATOM 1604 O O . VAL A 1 208 ? -11.526 -16.826 14.764 1.00 92.38 208 VAL A O 1
ATOM 1607 N N . ILE A 1 209 ? -9.859 -15.389 15.127 1.00 89.94 209 ILE A N 1
ATOM 1608 C CA . ILE A 1 209 ? -8.941 -16.347 15.728 1.00 89.94 209 ILE A CA 1
ATOM 1609 C C . ILE A 1 209 ? -9.142 -16.299 17.240 1.00 89.94 209 ILE A C 1
ATOM 1611 O O . ILE A 1 209 ? -8.622 -15.421 17.914 1.00 89.94 209 ILE A O 1
ATOM 1615 N N . ALA A 1 210 ? -9.879 -17.269 17.774 1.00 83.19 210 ALA A N 1
ATOM 1616 C CA . ALA A 1 210 ? -10.114 -17.398 19.214 1.00 83.19 210 ALA A CA 1
ATOM 1617 C C . ALA A 1 210 ? -8.839 -17.739 20.015 1.00 83.19 210 ALA A C 1
ATOM 1619 O O . ALA A 1 210 ? -8.718 -17.416 21.191 1.00 83.19 210 ALA A O 1
ATOM 1620 N N . GLY A 1 211 ? -7.886 -18.418 19.374 1.00 73.38 211 GLY A N 1
ATOM 1621 C CA . GLY A 1 211 ? -6.633 -18.881 19.964 1.00 73.38 211 GLY A CA 1
ATOM 1622 C C . GLY A 1 211 ? -5.853 -19.738 18.966 1.00 73.38 211 GLY A C 1
ATOM 1623 O O . GLY A 1 211 ? -6.408 -20.212 17.972 1.00 73.38 211 GLY A O 1
ATOM 1624 N N . GLY A 1 212 ? -4.550 -19.922 19.177 1.00 66.81 212 GLY A N 1
ATOM 1625 C CA . GLY A 1 212 ? -3.717 -20.682 18.242 1.00 66.81 212 GLY A CA 1
ATOM 1626 C C . GLY A 1 212 ? -2.225 -20.366 18.346 1.00 66.81 212 GLY A C 1
ATOM 1627 O O . GLY A 1 212 ? -1.809 -19.723 19.307 1.00 66.81 212 GLY A O 1
ATOM 1628 N N . PRO A 1 213 ? -1.410 -20.821 17.371 1.00 61.03 213 PRO A N 1
ATOM 1629 C CA . PRO A 1 213 ? 0.014 -20.528 17.343 1.00 61.03 213 PRO A CA 1
ATOM 1630 C C . PRO A 1 213 ? 0.224 -19.022 17.316 1.00 61.03 213 PRO A C 1
ATOM 1632 O O . PRO A 1 213 ? -0.350 -18.335 16.464 1.00 61.03 213 PRO A O 1
ATOM 1635 N N . ASP A 1 214 ? 1.071 -18.564 18.225 1.00 68.12 214 ASP A N 1
ATOM 1636 C CA . ASP A 1 214 ? 1.481 -17.179 18.327 1.00 68.12 214 ASP A CA 1
ATOM 1637 C C . ASP A 1 214 ? 1.952 -16.616 16.983 1.00 68.12 214 ASP A C 1
ATOM 1639 O O . ASP A 1 214 ? 2.715 -17.262 16.249 1.00 68.12 214 ASP A O 1
ATOM 1643 N N . ILE A 1 215 ? 1.541 -15.384 16.702 1.00 69.56 215 ILE A N 1
ATOM 1644 C CA . ILE A 1 215 ? 1.960 -14.620 15.532 1.00 69.56 215 ILE A CA 1
ATOM 1645 C C . ILE A 1 215 ? 3.445 -14.348 15.666 1.00 69.56 215 ILE A C 1
ATOM 1647 O O . ILE A 1 215 ? 3.921 -13.832 16.684 1.00 69.56 215 ILE A O 1
ATOM 1651 N N . ARG A 1 216 ? 4.187 -14.755 14.638 1.00 67.75 216 ARG A N 1
ATOM 1652 C CA . ARG A 1 216 ? 5.638 -14.676 14.636 1.00 67.75 216 ARG A CA 1
ATOM 1653 C C . ARG A 1 216 ? 6.070 -13.310 14.124 1.00 67.75 216 ARG A C 1
ATOM 1655 O O . ARG A 1 216 ? 5.956 -13.033 12.939 1.00 67.75 216 ARG A O 1
ATOM 1662 N N . ILE A 1 217 ? 6.650 -12.501 15.002 1.00 69.06 217 ILE A N 1
ATOM 1663 C CA . ILE A 1 217 ? 7.288 -11.234 14.633 1.00 69.06 217 ILE A CA 1
ATOM 1664 C C . ILE A 1 217 ? 8.792 -11.417 14.838 1.00 69.06 217 ILE A C 1
ATOM 1666 O O . ILE A 1 217 ? 9.301 -11.379 15.959 1.00 69.06 217 ILE A O 1
ATOM 1670 N N . GLY A 1 218 ? 9.510 -11.709 13.751 1.00 75.56 218 GLY A N 1
ATOM 1671 C CA . GLY A 1 218 ? 10.922 -12.094 13.813 1.00 75.56 218 GLY A CA 1
ATOM 1672 C C . GLY A 1 218 ? 11.125 -13.409 14.578 1.00 75.56 218 GLY A C 1
ATOM 1673 O O . GLY A 1 218 ? 10.747 -14.483 14.097 1.00 75.56 218 GLY A O 1
ATOM 1674 N N . SER A 1 219 ? 11.749 -13.329 15.756 1.00 73.75 219 SER A N 1
ATOM 1675 C CA . SER A 1 219 ? 11.913 -14.450 16.697 1.00 73.75 219 SER A CA 1
ATOM 1676 C C . SER A 1 219 ? 10.858 -14.477 17.808 1.00 73.75 219 SER A C 1
ATOM 1678 O O . SER A 1 219 ? 10.748 -15.484 18.507 1.00 73.75 219 SER A O 1
ATOM 1680 N N . ALA A 1 220 ? 10.097 -13.393 17.976 1.00 72.00 220 ALA A N 1
ATOM 1681 C CA . ALA A 1 220 ? 9.073 -13.271 19.000 1.00 72.00 220 ALA A CA 1
ATOM 1682 C C . ALA A 1 220 ? 7.757 -13.914 18.555 1.00 72.00 220 ALA A C 1
ATOM 1684 O O . ALA A 1 220 ? 7.487 -14.091 17.364 1.00 72.00 220 ALA A O 1
ATOM 1685 N N . ARG A 1 221 ? 6.946 -14.266 19.547 1.00 74.69 221 ARG A N 1
ATOM 1686 C CA . ARG A 1 221 ? 5.672 -14.956 19.408 1.00 74.69 221 ARG A CA 1
ATOM 1687 C C . ARG A 1 221 ? 4.656 -14.252 20.304 1.00 74.69 221 ARG A C 1
ATOM 1689 O O . ARG A 1 221 ? 4.899 -14.134 21.501 1.00 74.69 221 ARG A O 1
ATOM 1696 N N . TYR A 1 222 ? 3.573 -13.756 19.711 1.00 74.06 222 TYR A N 1
ATOM 1697 C CA . TYR A 1 222 ? 2.487 -13.078 20.419 1.00 74.06 222 TYR A CA 1
ATOM 1698 C C . TYR A 1 222 ? 1.154 -13.814 20.249 1.00 74.06 222 TYR A C 1
ATOM 1700 O O . TYR A 1 222 ? 0.834 -14.201 19.121 1.00 74.06 222 TYR A O 1
ATOM 1708 N N . PRO A 1 223 ? 0.352 -13.968 21.317 1.00 78.38 223 PRO A N 1
ATOM 1709 C CA . PRO A 1 223 ? -0.942 -14.624 21.221 1.00 78.38 223 PRO A CA 1
ATOM 1710 C C . PRO A 1 223 ? -1.878 -13.832 20.305 1.00 78.38 223 PRO A C 1
ATOM 1712 O O . PRO A 1 223 ? -1.971 -12.609 20.386 1.00 78.38 223 PRO A O 1
ATOM 1715 N N . ALA A 1 224 ? -2.582 -14.550 19.431 1.00 82.88 224 ALA A N 1
ATOM 1716 C CA . ALA A 1 224 ? -3.563 -13.986 18.502 1.00 82.88 224 ALA A CA 1
ATOM 1717 C C . ALA A 1 224 ? -4.985 -13.916 19.090 1.00 82.88 224 ALA A C 1
ATOM 1719 O O . ALA A 1 224 ? -5.943 -13.764 18.337 1.00 82.88 224 ALA A O 1
ATOM 1720 N N . ALA A 1 225 ? -5.131 -14.098 20.404 1.00 89.12 225 ALA A N 1
ATOM 1721 C CA . ALA A 1 225 ? -6.431 -14.090 21.061 1.00 89.12 225 ALA A CA 1
ATOM 1722 C C . ALA A 1 225 ? -7.017 -12.667 21.103 1.00 89.12 225 ALA A C 1
ATOM 1724 O O . ALA A 1 225 ? -6.248 -11.700 21.164 1.00 89.12 225 ALA A O 1
ATOM 1725 N N . PRO A 1 226 ? -8.353 -12.520 21.080 1.00 94.12 226 PRO A N 1
ATOM 1726 C CA . PRO A 1 226 ? -8.993 -11.240 21.328 1.00 94.12 226 PRO A CA 1
ATOM 1727 C C . PRO A 1 226 ? -8.595 -10.684 22.695 1.00 94.12 226 PRO A C 1
ATOM 1729 O O . PRO A 1 226 ? -8.477 -11.427 23.666 1.00 94.12 226 PRO A O 1
ATOM 1732 N N . THR A 1 227 ? -8.337 -9.383 22.772 1.00 94.81 227 THR A N 1
ATOM 1733 C CA . THR A 1 227 ? -8.023 -8.714 24.038 1.00 94.81 227 THR A CA 1
ATOM 1734 C C . THR A 1 227 ? -8.536 -7.287 23.999 1.00 94.81 227 THR A C 1
ATOM 1736 O O . THR A 1 227 ? -8.191 -6.522 23.092 1.00 94.81 227 THR A O 1
ATOM 1739 N N . ALA A 1 228 ? -9.350 -6.929 24.981 1.00 97.00 228 ALA A N 1
ATOM 1740 C CA . ALA A 1 228 ? -9.831 -5.580 25.192 1.00 97.00 228 ALA A CA 1
ATOM 1741 C C . ALA A 1 228 ? -8.887 -4.831 26.133 1.00 97.00 228 ALA A C 1
ATOM 1743 O O . ALA A 1 228 ? -8.368 -5.402 27.088 1.00 97.00 228 ALA A O 1
ATOM 1744 N N . TYR A 1 229 ? -8.663 -3.547 25.878 1.00 96.50 229 TYR A N 1
ATOM 1745 C CA . TYR A 1 229 ? -7.869 -2.656 26.724 1.00 96.50 229 TYR A CA 1
ATOM 1746 C C . TYR A 1 229 ? -8.638 -1.370 27.001 1.00 96.50 229 TYR A C 1
ATOM 1748 O O . TYR A 1 229 ? -9.430 -0.933 26.173 1.00 96.50 229 TYR A O 1
ATOM 1756 N N . ILE A 1 230 ? -8.333 -0.706 28.116 1.00 97.69 230 ILE A N 1
ATOM 1757 C CA . ILE A 1 230 ? -8.675 0.711 28.263 1.00 97.69 230 ILE A CA 1
ATOM 1758 C C . ILE A 1 230 ? -7.725 1.494 27.357 1.00 97.69 230 ILE A C 1
ATOM 1760 O O . ILE A 1 230 ? -6.509 1.484 27.566 1.00 97.69 230 ILE A O 1
ATOM 1764 N N . LYS A 1 231 ? -8.279 2.133 26.328 1.00 97.38 231 LYS A N 1
ATOM 1765 C CA . LYS A 1 231 ? -7.539 2.977 25.392 1.00 97.38 231 LYS A CA 1
ATOM 1766 C C . LYS A 1 231 ? -7.375 4.388 25.939 1.00 97.38 231 LYS A C 1
ATOM 1768 O O . LYS A 1 231 ? -6.281 4.937 25.839 1.00 97.38 231 LYS A O 1
ATOM 1773 N N . ASP A 1 232 ? -8.448 4.956 26.486 1.00 97.56 232 ASP A N 1
ATOM 1774 C CA . ASP A 1 232 ? -8.459 6.328 26.991 1.00 97.56 232 ASP A CA 1
ATOM 1775 C C . ASP A 1 232 ? -9.575 6.566 28.022 1.00 97.56 232 ASP A C 1
ATOM 1777 O O . ASP A 1 232 ? -10.604 5.891 28.000 1.00 97.56 232 ASP A O 1
ATOM 1781 N N . TYR A 1 233 ? -9.385 7.551 28.899 1.00 97.06 233 TYR A N 1
ATOM 1782 C CA . TYR A 1 233 ? -10.433 8.088 29.774 1.00 97.06 233 TYR A CA 1
ATOM 1783 C C . TYR A 1 233 ? -10.964 9.378 29.135 1.00 97.06 233 TYR A C 1
ATOM 1785 O O . TYR A 1 233 ? -10.412 10.457 29.345 1.00 97.06 233 TYR A O 1
ATOM 1793 N N . ALA A 1 234 ? -11.994 9.246 28.299 1.00 95.38 234 ALA A N 1
ATOM 1794 C CA . ALA A 1 234 ? -12.514 10.314 27.450 1.00 95.38 234 ALA A CA 1
ATOM 1795 C C . ALA A 1 234 ? -13.541 11.211 28.174 1.00 95.38 234 ALA A C 1
ATOM 1797 O O . ALA A 1 234 ? -13.995 10.919 29.280 1.00 95.38 234 ALA A O 1
ATOM 1798 N N . ASP A 1 235 ? -13.965 12.300 27.530 1.00 94.06 235 ASP A N 1
ATOM 1799 C CA . ASP A 1 235 ? -14.838 13.322 28.139 1.00 94.06 235 ASP A CA 1
ATOM 1800 C C . ASP A 1 235 ? -16.203 12.795 28.617 1.00 94.06 235 ASP A C 1
ATOM 1802 O O . ASP A 1 235 ? -16.790 13.337 29.554 1.00 94.06 235 ASP A O 1
ATOM 1806 N N . HIS A 1 236 ? -16.724 11.755 27.962 1.00 94.31 236 HIS A N 1
ATOM 1807 C CA . HIS A 1 236 ? -18.074 11.224 28.192 1.00 94.31 236 HIS A CA 1
ATOM 1808 C C . HIS A 1 236 ? -18.088 9.763 28.652 1.00 94.31 236 HIS A C 1
ATOM 1810 O O . HIS A 1 236 ? -19.147 9.144 28.687 1.00 94.31 236 HIS A O 1
ATOM 1816 N N . GLY A 1 237 ? -16.922 9.184 28.943 1.00 95.81 237 GLY A N 1
ATOM 1817 C CA . GLY A 1 237 ? -16.820 7.776 29.302 1.00 95.81 237 GLY A CA 1
ATOM 1818 C C . GLY A 1 237 ? -15.408 7.218 29.183 1.00 95.81 237 GLY A C 1
ATOM 1819 O O . GLY A 1 237 ? -14.457 7.930 28.869 1.00 95.81 237 GLY A O 1
ATOM 1820 N N . VAL A 1 238 ? -15.280 5.914 29.395 1.00 97.50 238 VAL A N 1
ATOM 1821 C CA . VAL A 1 238 ? -14.038 5.162 29.212 1.00 97.50 238 VAL A CA 1
ATOM 1822 C C . VAL A 1 238 ? -14.045 4.522 27.828 1.00 97.50 238 VAL A C 1
ATOM 1824 O O . VAL A 1 238 ? -14.968 3.789 27.473 1.00 97.50 238 VAL A O 1
ATOM 1827 N N . LEU A 1 239 ? -13.024 4.815 27.021 1.00 97.75 239 LEU A N 1
ATOM 1828 C CA . LEU A 1 239 ? -12.871 4.258 25.682 1.00 97.75 239 LEU A CA 1
ATOM 1829 C C . LEU A 1 239 ? -12.148 2.915 25.773 1.00 97.75 239 LEU A C 1
ATOM 1831 O O . LEU A 1 239 ? -10.961 2.859 26.102 1.00 97.75 239 LEU A O 1
ATOM 1835 N N . LEU A 1 240 ? -12.858 1.840 25.453 1.00 97.94 240 LEU A N 1
ATOM 1836 C CA . LEU A 1 240 ? -12.320 0.490 25.348 1.00 97.94 240 LEU A CA 1
ATOM 1837 C C . LEU A 1 240 ? -11.880 0.207 23.902 1.00 97.94 240 LEU A C 1
ATOM 1839 O O . LEU A 1 240 ? -12.545 0.623 22.958 1.00 97.94 240 LEU A O 1
ATOM 1843 N N . ASP A 1 241 ? -10.760 -0.497 23.730 1.00 97.88 241 ASP A N 1
ATOM 1844 C CA . ASP A 1 241 ? -10.205 -0.955 22.445 1.00 97.88 241 ASP A CA 1
ATOM 1845 C C . ASP A 1 241 ? -10.066 -2.479 22.460 1.00 97.88 241 ASP A C 1
ATOM 1847 O O . ASP A 1 241 ? -9.150 -3.024 23.083 1.00 97.88 241 ASP A O 1
ATOM 1851 N N . LEU A 1 242 ? -10.975 -3.162 21.768 1.00 97.50 242 LEU A N 1
ATOM 1852 C CA . LEU A 1 242 ? -10.930 -4.598 21.533 1.00 97.50 242 LEU A CA 1
ATOM 1853 C C . LEU A 1 242 ? -10.091 -4.895 20.295 1.00 97.50 242 LEU A C 1
ATOM 1855 O O . LEU A 1 242 ? -10.469 -4.578 19.168 1.00 97.50 242 LEU A O 1
ATOM 1859 N N . ARG A 1 243 ? -8.970 -5.584 20.499 1.00 95.25 243 ARG A N 1
ATOM 1860 C CA . ARG A 1 243 ? -8.086 -6.053 19.431 1.00 95.25 243 ARG A CA 1
ATOM 1861 C C . ARG A 1 243 ? -8.341 -7.521 19.173 1.00 95.25 243 ARG A C 1
ATOM 1863 O O . ARG A 1 243 ? -8.282 -8.319 20.098 1.00 95.25 243 ARG A O 1
ATOM 1870 N N . TYR A 1 244 ? -8.553 -7.882 17.917 1.00 94.00 244 TYR A N 1
ATOM 1871 C CA . TYR A 1 244 ? -8.794 -9.265 17.514 1.00 94.00 244 TYR A CA 1
ATOM 1872 C C . TYR A 1 244 ? -8.185 -9.538 16.143 1.00 94.00 244 TYR A C 1
ATOM 1874 O O . TYR A 1 244 ? -7.939 -8.623 15.354 1.00 94.00 244 TYR A O 1
ATOM 1882 N N . TRP A 1 245 ? -7.906 -10.809 15.872 1.00 92.31 245 TRP A N 1
ATOM 1883 C CA . TRP A 1 245 ? -7.256 -11.246 14.643 1.00 92.31 245 TRP A CA 1
ATOM 1884 C C . TRP A 1 245 ? -8.224 -12.035 13.777 1.00 92.31 245 TRP A C 1
ATOM 1886 O O . TRP A 1 245 ? -8.967 -12.874 14.276 1.00 92.31 245 TRP A O 1
ATOM 1896 N N . LEU A 1 246 ? -8.193 -11.790 12.475 1.00 91.75 246 LEU A N 1
ATOM 1897 C CA . LEU A 1 246 ? -8.959 -12.518 11.475 1.00 91.75 246 LEU A CA 1
ATOM 1898 C C . LEU A 1 246 ? -8.064 -13.495 10.742 1.00 91.75 246 LEU A C 1
ATOM 1900 O O . LEU A 1 246 ? -6.864 -13.266 10.628 1.00 91.75 246 LEU A O 1
ATOM 1904 N N . LYS A 1 247 ? -8.660 -14.557 10.203 1.00 87.38 247 LYS A N 1
ATOM 1905 C CA . LYS A 1 247 ? -7.941 -15.527 9.367 1.00 87.38 247 LYS A CA 1
ATOM 1906 C C . LYS A 1 247 ? -7.550 -14.959 8.005 1.00 87.38 247 LYS A C 1
ATOM 1908 O O . LYS A 1 247 ? -6.445 -15.218 7.557 1.00 87.38 247 LYS A O 1
ATOM 1913 N N . GLU A 1 248 ? -8.455 -14.206 7.383 1.00 89.00 248 GLU A N 1
ATOM 1914 C CA . GLU A 1 248 ? -8.320 -13.740 6.001 1.00 8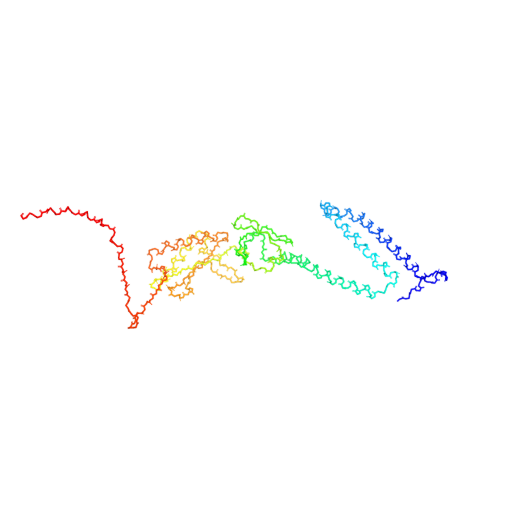9.00 248 GLU A CA 1
ATOM 1915 C C . GLU A 1 248 ? -8.707 -12.256 5.883 1.00 89.00 248 GLU A C 1
ATOM 1917 O O . GLU A 1 248 ? -9.752 -11.844 6.407 1.00 89.00 248 GLU A O 1
ATOM 1922 N N . PRO A 1 249 ? -7.934 -11.444 5.142 1.00 90.62 249 PRO A N 1
ATOM 1923 C CA . PRO A 1 249 ? -8.167 -10.008 5.030 1.00 90.62 249 PRO A CA 1
ATOM 1924 C C . PRO A 1 249 ? -9.399 -9.655 4.185 1.00 90.62 249 PRO A C 1
ATOM 1926 O O . PRO A 1 249 ? -9.953 -8.565 4.319 1.00 90.62 249 PRO A O 1
ATOM 1929 N N . TYR A 1 250 ? -9.877 -10.565 3.332 1.00 91.50 250 TYR A N 1
ATOM 1930 C CA . TYR A 1 250 ? -11.054 -10.320 2.495 1.00 91.50 250 TYR A CA 1
ATOM 1931 C C . TYR A 1 250 ? -12.314 -10.017 3.313 1.00 91.50 250 TYR A C 1
ATOM 1933 O O . TYR A 1 250 ? -13.121 -9.161 2.951 1.00 91.50 250 TYR A O 1
ATOM 1941 N N . TYR A 1 251 ? -12.479 -10.712 4.441 1.00 91.81 251 TYR A N 1
ATOM 1942 C CA . TYR A 1 251 ? -13.706 -10.679 5.230 1.00 91.81 251 TYR A CA 1
ATOM 1943 C C . TYR A 1 251 ? -13.705 -9.620 6.337 1.00 91.81 251 TYR A C 1
ATOM 1945 O O . TYR A 1 251 ? -14.646 -9.599 7.128 1.00 91.81 251 TYR A O 1
ATOM 1953 N N . MET A 1 252 ? -12.717 -8.713 6.378 1.00 92.12 252 MET A N 1
ATOM 1954 C CA . MET A 1 252 ? -12.589 -7.685 7.425 1.00 92.12 252 MET A CA 1
ATOM 1955 C C . MET A 1 252 ? -13.905 -6.968 7.739 1.00 92.12 252 MET A C 1
ATOM 1957 O O . MET A 1 252 ? -14.282 -6.870 8.900 1.00 92.12 252 MET A O 1
ATOM 1961 N N . GLY A 1 253 ? -14.622 -6.492 6.713 1.00 92.75 253 GLY A N 1
ATOM 1962 C CA . GLY A 1 253 ? -15.884 -5.773 6.911 1.00 92.75 253 GLY A CA 1
ATOM 1963 C C . GLY A 1 253 ? -17.002 -6.653 7.476 1.00 92.75 253 GLY A C 1
ATOM 1964 O O . GLY A 1 253 ? -17.716 -6.231 8.378 1.00 92.75 253 GLY A O 1
ATOM 1965 N N . ARG A 1 254 ? -17.125 -7.894 6.984 1.00 94.75 254 ARG A N 1
ATOM 1966 C CA . ARG A 1 254 ? -18.149 -8.846 7.442 1.00 94.75 254 ARG A CA 1
ATOM 1967 C C . ARG A 1 254 ? -17.915 -9.248 8.893 1.00 94.75 254 ARG A C 1
ATOM 1969 O O . ARG A 1 254 ? -18.840 -9.209 9.691 1.00 94.75 254 ARG A O 1
ATOM 1976 N N . VAL A 1 255 ? -16.688 -9.643 9.214 1.00 95.38 255 VAL A N 1
ATOM 1977 C CA . VAL A 1 255 ? -16.342 -10.124 10.554 1.00 95.38 255 VAL A CA 1
ATOM 1978 C C . VAL A 1 255 ? -16.400 -8.983 11.560 1.00 95.38 255 VAL A C 1
ATOM 1980 O O . VAL A 1 255 ? -16.912 -9.184 12.652 1.00 95.38 255 VAL A O 1
ATOM 1983 N N . ARG A 1 256 ? -15.969 -7.770 11.185 1.00 96.12 256 ARG A N 1
ATOM 1984 C CA . ARG A 1 256 ? -16.141 -6.590 12.036 1.00 96.12 256 ARG A CA 1
ATOM 1985 C C . ARG A 1 256 ? -17.610 -6.361 12.404 1.00 96.12 256 ARG A C 1
ATOM 1987 O O . ARG A 1 256 ? -17.888 -6.201 13.583 1.00 96.12 256 ARG A O 1
ATOM 1994 N N . SER A 1 257 ? -18.520 -6.392 11.425 1.00 97.12 257 SER A N 1
ATOM 1995 C CA . SER A 1 257 ? -19.966 -6.254 11.678 1.00 97.12 257 SER A CA 1
ATOM 1996 C C . SER A 1 257 ? -20.478 -7.349 12.614 1.00 97.12 257 SER A C 1
ATOM 1998 O O . SER A 1 257 ? -21.185 -7.054 13.566 1.00 97.12 257 SER A O 1
ATOM 2000 N N . ALA A 1 258 ? -20.070 -8.603 12.393 1.00 96.69 258 ALA A N 1
ATOM 2001 C CA . ALA A 1 258 ? -20.482 -9.720 13.241 1.00 96.69 258 ALA A CA 1
ATOM 2002 C C . ALA A 1 258 ? -20.002 -9.564 14.696 1.00 96.69 258 ALA A C 1
ATOM 2004 O O . ALA A 1 258 ? -20.754 -9.844 15.623 1.00 96.69 258 ALA A O 1
ATOM 2005 N N . VAL A 1 259 ? -18.769 -9.088 14.908 1.00 97.19 259 VAL A N 1
ATOM 2006 C CA . VAL A 1 259 ? -18.265 -8.770 16.254 1.00 97.19 259 VAL A CA 1
ATOM 2007 C C . VAL A 1 259 ? -19.058 -7.612 16.864 1.00 97.19 259 VAL A C 1
ATOM 2009 O O . VAL A 1 259 ? -19.460 -7.711 18.015 1.00 97.19 259 VAL A O 1
ATOM 2012 N N . GLU A 1 260 ? -19.308 -6.536 16.112 1.00 96.44 26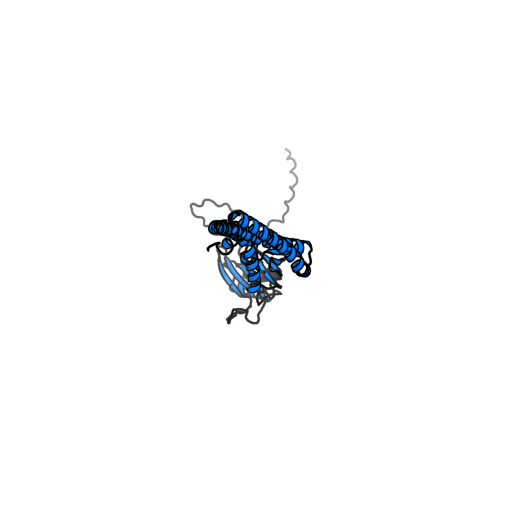0 GLU A N 1
ATOM 2013 C CA . GLU A 1 260 ? -20.095 -5.382 16.576 1.00 96.44 260 GLU A CA 1
ATOM 2014 C C . GLU A 1 260 ? -21.517 -5.790 17.008 1.00 96.44 260 GLU A C 1
ATOM 2016 O O . GLU A 1 260 ? -21.970 -5.377 18.074 1.00 96.44 260 GLU A O 1
ATOM 2021 N N . GLU A 1 261 ? -22.189 -6.642 16.231 1.00 96.69 261 GLU A N 1
ATOM 2022 C CA . GLU A 1 261 ? -23.517 -7.188 16.545 1.00 96.69 261 GLU A CA 1
ATOM 2023 C C . GLU A 1 261 ? -23.496 -8.051 17.817 1.00 96.69 261 GLU A C 1
ATOM 2025 O O . GLU A 1 261 ? -24.294 -7.827 18.724 1.00 96.69 261 GLU A O 1
ATOM 2030 N N . LEU A 1 262 ? -22.537 -8.975 17.940 1.00 96.75 262 LEU A N 1
ATOM 2031 C CA . LEU A 1 262 ? -22.407 -9.838 19.122 1.00 96.75 262 LEU A CA 1
ATOM 2032 C C . LEU A 1 262 ? -22.024 -9.067 20.392 1.00 96.75 262 LEU A C 1
ATOM 2034 O O . LEU A 1 262 ? -22.423 -9.460 21.489 1.00 96.75 262 LEU A O 1
ATOM 2038 N N . VAL A 1 263 ? -21.231 -7.998 20.262 1.00 96.25 263 VAL A N 1
ATOM 2039 C CA . VAL A 1 263 ? -20.932 -7.083 21.373 1.00 96.25 263 VAL A CA 1
ATOM 2040 C C . VAL A 1 263 ? -22.205 -6.360 21.791 1.00 96.25 263 VAL A C 1
ATOM 2042 O O . VAL A 1 263 ? -22.511 -6.323 22.977 1.00 96.25 263 VAL A O 1
ATOM 2045 N N . TRP A 1 264 ? -22.967 -5.827 20.834 1.00 94.38 264 TRP A N 1
ATOM 2046 C CA . TRP A 1 264 ? -24.223 -5.138 21.118 1.00 94.38 264 TRP A CA 1
ATOM 2047 C C . TRP A 1 264 ? -25.218 -6.035 21.863 1.00 94.38 264 TRP A C 1
ATOM 2049 O O . TRP A 1 264 ? -25.750 -5.633 22.892 1.00 94.38 264 TRP A O 1
ATOM 2059 N N . GLU A 1 265 ? -25.429 -7.262 21.383 1.00 94.50 265 GLU A N 1
ATOM 2060 C CA . GLU A 1 265 ? -26.337 -8.230 22.011 1.00 94.50 265 GLU A CA 1
ATOM 2061 C C . GLU A 1 265 ? -25.917 -8.593 23.439 1.00 94.50 265 GLU A C 1
ATOM 2063 O O . GLU A 1 265 ? -26.762 -8.733 24.318 1.00 94.50 265 GLU A O 1
ATOM 2068 N N . ARG A 1 266 ? -24.612 -8.723 23.694 1.00 93.19 266 ARG A N 1
ATOM 2069 C CA . ARG A 1 266 ? -24.097 -9.089 25.020 1.00 93.19 266 ARG A CA 1
ATOM 2070 C C . ARG A 1 266 ? -24.184 -7.981 26.055 1.00 93.19 266 ARG A C 1
ATOM 2072 O O . ARG A 1 266 ? -24.223 -8.286 27.242 1.00 93.19 266 ARG A O 1
ATOM 2079 N N . LEU A 1 267 ? -24.173 -6.726 25.622 1.00 92.44 267 LEU A N 1
ATOM 2080 C CA . LEU A 1 267 ? -24.244 -5.586 26.530 1.00 92.44 267 LEU A CA 1
ATOM 2081 C C . LEU A 1 267 ? -25.675 -5.289 27.001 1.00 92.44 267 LEU A C 1
ATOM 2083 O O . LEU A 1 267 ? -25.825 -4.597 28.000 1.00 92.44 267 LEU A O 1
ATOM 2087 N N . ASP A 1 268 ? -26.711 -5.807 26.328 1.00 88.62 268 ASP A N 1
ATOM 2088 C CA . ASP A 1 268 ? -28.121 -5.496 26.635 1.00 88.62 268 ASP A CA 1
ATOM 2089 C C . ASP A 1 268 ? -28.543 -5.942 28.051 1.00 88.62 268 ASP A C 1
ATOM 2091 O O . ASP A 1 268 ? -29.321 -5.258 28.714 1.00 88.62 268 ASP A O 1
ATOM 2095 N N . ASP A 1 269 ? -27.978 -7.053 28.539 1.00 83.94 269 ASP A N 1
ATOM 2096 C CA . ASP A 1 269 ? -28.270 -7.635 29.859 1.00 83.94 269 ASP A CA 1
ATOM 2097 C C . ASP A 1 269 ? -27.168 -7.374 30.916 1.00 83.94 269 ASP A C 1
ATOM 2099 O O . ASP A 1 269 ? -27.251 -7.896 32.031 1.00 83.94 269 ASP A O 1
ATOM 2103 N N . ALA A 1 270 ? -26.127 -6.602 30.582 1.00 90.69 270 ALA A N 1
ATOM 2104 C CA . ALA A 1 270 ? -24.953 -6.369 31.434 1.00 90.69 270 ALA A CA 1
ATOM 2105 C C . ALA A 1 270 ? -25.037 -5.047 32.218 1.00 90.69 270 ALA A C 1
ATOM 2107 O O . ALA A 1 270 ? -25.761 -4.131 31.822 1.00 90.69 270 ALA A O 1
ATOM 2108 N N . ASP A 1 271 ? -24.242 -4.883 33.286 1.00 91.38 271 ASP A N 1
ATOM 2109 C CA . ASP A 1 271 ? -24.136 -3.603 34.017 1.00 91.38 271 ASP A CA 1
ATOM 2110 C C . ASP A 1 271 ? -23.171 -2.629 33.311 1.00 91.38 271 ASP A C 1
ATOM 2112 O O . ASP A 1 271 ? -22.269 -2.017 33.890 1.00 91.38 271 ASP A O 1
ATOM 2116 N N . VAL A 1 272 ? -23.342 -2.511 31.992 1.00 92.50 272 VAL A N 1
ATOM 2117 C CA . VAL A 1 272 ? -22.472 -1.749 31.100 1.00 92.50 272 VAL A CA 1
ATOM 2118 C C . VAL A 1 272 ? -23.332 -0.882 30.197 1.00 92.50 272 VAL A C 1
ATOM 2120 O O . VAL A 1 272 ? -24.038 -1.362 29.316 1.00 92.50 272 VAL A O 1
ATOM 2123 N N . THR A 1 273 ? -23.244 0.434 30.380 1.00 92.25 273 THR A N 1
ATOM 2124 C CA . THR A 1 273 ? -23.980 1.388 29.546 1.00 92.25 273 THR A CA 1
ATOM 2125 C C . THR A 1 273 ? -23.064 2.001 28.496 1.00 92.25 273 THR A C 1
ATOM 2127 O O . THR A 1 273 ? -21.983 2.506 28.804 1.00 92.25 273 THR A O 1
ATOM 2130 N N . ILE A 1 274 ? -23.513 2.005 27.240 1.00 93.06 274 ILE A N 1
ATOM 2131 C CA . ILE A 1 274 ? -22.832 2.723 26.159 1.00 93.06 274 ILE A CA 1
ATOM 2132 C C . ILE A 1 274 ? -22.987 4.224 26.398 1.00 93.06 274 ILE A C 1
ATOM 2134 O O . ILE A 1 274 ? -24.096 4.747 26.535 1.00 93.06 274 ILE A O 1
ATOM 2138 N N . ALA A 1 275 ? -21.860 4.924 26.439 1.00 93.75 275 ALA A N 1
ATOM 2139 C CA . ALA A 1 275 ? -21.839 6.346 26.717 1.00 93.75 275 ALA A CA 1
ATOM 2140 C C . ALA A 1 275 ? -22.396 7.154 25.539 1.00 93.75 275 ALA A C 1
ATOM 2142 O O . ALA A 1 275 ? -22.049 6.955 24.373 1.00 93.75 275 ALA A O 1
ATOM 2143 N N . TYR A 1 276 ? -23.236 8.127 25.871 1.00 91.31 276 TYR A N 1
ATOM 2144 C CA . TYR A 1 276 ? -23.670 9.190 24.976 1.00 91.31 276 TYR A CA 1
ATOM 2145 C C . TYR A 1 276 ? -23.117 10.524 25.490 1.00 91.31 276 TYR A C 1
ATOM 2147 O O . TYR A 1 276 ? -22.813 10.647 26.678 1.00 91.31 276 TYR A O 1
ATOM 2155 N N . PRO A 1 277 ? -22.994 11.553 24.637 1.00 92.38 277 PRO A N 1
ATOM 2156 C CA . PRO A 1 277 ? -22.520 12.857 25.082 1.00 92.38 277 PRO A CA 1
ATOM 2157 C C . PRO A 1 277 ? -23.374 13.408 26.232 1.00 92.38 277 PRO A C 1
ATOM 2159 O O . PRO A 1 277 ? -24.578 13.621 26.074 1.00 92.38 277 PRO A O 1
ATOM 2162 N N . HIS A 1 278 ? -22.749 13.657 27.383 1.00 84.19 278 HIS A N 1
ATOM 2163 C CA . HIS A 1 278 ? -23.400 14.236 28.558 1.00 84.19 278 HIS A CA 1
ATOM 2164 C C . HIS A 1 278 ? -22.621 15.453 29.063 1.00 84.19 278 HIS A C 1
ATOM 2166 O O . HIS A 1 278 ? -21.438 15.641 28.781 1.00 84.19 278 HIS A O 1
ATOM 2172 N N . SER A 1 279 ? -23.304 16.346 29.775 1.00 87.00 279 SER A N 1
ATOM 2173 C CA . SER A 1 279 ? -22.699 17.563 30.315 1.00 87.00 279 SER A CA 1
ATOM 2174 C C . SER A 1 279 ? -23.268 17.866 31.687 1.00 87.00 279 SER A C 1
ATOM 2176 O O . SER A 1 279 ? -24.480 17.810 31.895 1.00 87.00 279 SER A O 1
ATOM 2178 N N . HIS A 1 280 ? -22.386 18.224 32.615 1.00 84.19 280 HIS A N 1
ATOM 2179 C CA . HIS A 1 280 ? -22.775 18.748 33.915 1.00 84.19 280 HIS A CA 1
ATOM 2180 C C . HIS A 1 280 ? -22.835 20.272 33.826 1.00 84.19 280 HIS A C 1
ATOM 2182 O O . HIS A 1 280 ? -21.817 20.931 33.622 1.00 84.19 280 HIS A O 1
ATOM 2188 N N . LEU A 1 281 ? -24.039 20.828 33.960 1.00 86.19 281 LEU A N 1
ATOM 2189 C CA . LEU A 1 281 ? -24.252 22.272 34.004 1.00 86.19 281 LEU A CA 1
ATOM 2190 C C . LEU A 1 281 ? -24.256 22.729 35.462 1.00 86.19 281 LEU A C 1
ATOM 2192 O O . LEU A 1 281 ? -25.100 22.303 36.250 1.00 86.19 281 LEU A O 1
ATOM 2196 N N . VAL A 1 282 ? -23.308 23.595 35.811 1.00 85.62 282 VAL A N 1
ATOM 2197 C CA . VAL A 1 282 ? -23.231 24.215 37.135 1.00 85.62 282 VAL A CA 1
ATOM 2198 C C . VAL A 1 282 ? -23.849 25.602 37.039 1.00 85.62 282 VAL A C 1
ATOM 2200 O O . VAL A 1 282 ? -23.381 26.434 36.267 1.00 85.62 282 VAL A O 1
ATOM 2203 N N . PHE A 1 283 ? -24.906 25.832 37.814 1.00 85.06 283 PHE A N 1
ATOM 2204 C CA . PHE A 1 283 ? -25.557 27.133 37.932 1.00 85.06 283 PHE A CA 1
ATOM 2205 C C . PHE A 1 283 ? -25.125 27.792 39.240 1.00 85.06 283 PHE A C 1
ATOM 2207 O O . PHE A 1 283 ? -25.169 27.167 40.300 1.00 85.06 283 PHE A O 1
ATOM 2214 N N . ASP A 1 284 ? -24.719 29.053 39.154 1.00 85.81 284 ASP A N 1
ATOM 2215 C CA . ASP A 1 284 ? -24.387 29.907 40.292 1.00 85.81 284 ASP A CA 1
ATOM 2216 C C . ASP A 1 284 ? -25.364 31.088 40.423 1.00 85.81 284 ASP A C 1
ATOM 2218 O O . ASP A 1 284 ? -26.294 31.253 39.631 1.00 85.81 284 ASP A O 1
ATOM 2222 N N . GLU A 1 285 ? -25.144 31.939 41.427 1.00 86.31 285 GLU A N 1
ATOM 2223 C CA . GLU A 1 285 ? -25.989 33.107 41.711 1.00 86.31 285 GLU A CA 1
ATOM 2224 C C . GLU A 1 285 ? -26.047 34.125 40.553 1.00 86.31 285 GLU A C 1
ATOM 2226 O O . GLU A 1 285 ? -26.958 34.951 40.502 1.00 86.31 285 GLU A O 1
ATOM 2231 N N . THR A 1 286 ? -25.107 34.068 39.604 1.00 87.06 286 THR A N 1
ATOM 2232 C CA . THR A 1 286 ? -25.051 34.951 38.428 1.00 87.06 286 THR A CA 1
ATOM 2233 C C . THR A 1 286 ? -25.654 34.329 37.168 1.00 87.06 286 THR A C 1
ATOM 2235 O O . THR A 1 286 ? -25.831 35.019 36.164 1.00 87.06 286 THR A O 1
ATOM 2238 N N . SER A 1 287 ? -26.019 33.045 37.216 1.00 83.31 287 SER A N 1
ATOM 2239 C CA . SER A 1 287 ? -26.414 32.250 36.048 1.00 83.31 287 SER A CA 1
ATOM 2240 C C . SER A 1 287 ? -27.853 32.493 35.557 1.00 83.31 287 SER A C 1
ATOM 2242 O O . SER A 1 287 ? -28.228 32.015 34.486 1.00 83.31 287 SER A O 1
ATOM 2244 N N . GLY A 1 288 ? -28.663 33.261 36.296 1.00 81.81 288 GLY A N 1
ATOM 2245 C CA . GLY A 1 288 ? -30.056 33.566 35.942 1.00 81.81 288 GLY A CA 1
ATOM 2246 C C . GLY A 1 288 ? -31.036 32.408 36.193 1.00 81.81 288 GLY A C 1
ATOM 2247 O O . GLY A 1 288 ? -30.752 31.488 36.953 1.00 81.81 288 GLY A O 1
ATOM 2248 N N . GLU A 1 289 ? -32.223 32.462 35.577 1.00 76.06 289 GLU A N 1
ATOM 2249 C CA . GLU A 1 289 ? -33.277 31.444 35.733 1.00 76.06 289 GLU A CA 1
ATOM 2250 C C . GLU A 1 289 ? -33.305 30.468 34.545 1.00 76.06 289 GLU A C 1
ATOM 2252 O O . GLU A 1 289 ? -33.628 30.851 33.418 1.00 76.06 289 GLU A O 1
ATOM 2257 N N . ALA A 1 290 ? -33.045 29.182 34.796 1.00 76.62 290 ALA A N 1
ATOM 2258 C CA . ALA A 1 290 ? -33.257 28.118 33.816 1.00 76.62 290 ALA A CA 1
ATOM 2259 C C . ALA A 1 290 ? -34.703 27.590 33.899 1.00 76.62 290 ALA A C 1
ATOM 2261 O O . ALA A 1 290 ? -35.100 26.990 34.897 1.00 76.62 290 ALA A O 1
ATOM 2262 N N . ARG A 1 291 ? -35.508 27.777 32.842 1.00 75.06 291 ARG A N 1
ATOM 2263 C CA . ARG A 1 291 ? -36.847 27.164 32.731 1.00 75.06 291 ARG A CA 1
ATOM 2264 C C . ARG A 1 291 ? -36.751 25.839 31.985 1.00 75.06 291 ARG A C 1
ATOM 2266 O O . ARG A 1 291 ? -36.653 25.830 30.762 1.00 75.06 291 ARG A O 1
ATOM 2273 N N . VAL A 1 292 ? -36.809 24.730 32.716 1.00 80.75 292 VAL A N 1
ATOM 2274 C CA . VAL A 1 292 ? -36.798 23.376 32.145 1.00 80.75 292 VAL A CA 1
ATOM 2275 C C . VAL A 1 292 ? -38.181 22.750 32.296 1.00 80.75 292 VAL A C 1
ATOM 2277 O O . VAL A 1 292 ? -38.730 22.710 33.394 1.00 80.75 292 VAL A O 1
ATOM 2280 N N . SER A 1 293 ? -38.751 22.245 31.201 1.00 79.00 293 SER A N 1
ATOM 2281 C CA . SER A 1 293 ? -39.945 21.397 31.234 1.00 79.00 293 SER A CA 1
ATOM 2282 C C . SER A 1 293 ? -39.543 19.954 30.949 1.00 79.00 293 SER A C 1
ATOM 2284 O O . SER A 1 293 ? -39.180 19.627 29.819 1.00 79.00 293 SER A O 1
ATOM 2286 N N . VAL A 1 294 ? -39.621 19.088 31.957 1.00 76.00 294 VAL A N 1
ATOM 2287 C CA . VAL A 1 294 ? -39.465 17.642 31.774 1.00 76.00 294 VAL A CA 1
ATOM 2288 C C . VAL A 1 294 ? -40.845 17.061 31.479 1.00 76.00 294 VAL A C 1
ATOM 2290 O O . VAL A 1 294 ? -41.686 16.945 32.366 1.00 76.00 294 VAL A O 1
ATOM 2293 N N . SER A 1 295 ? -41.114 16.730 30.217 1.00 63.69 295 SER A N 1
ATOM 2294 C CA . SER A 1 295 ? -42.312 15.967 29.861 1.00 63.69 295 SER A CA 1
ATOM 2295 C C . SER A 1 295 ? -42.052 14.484 30.116 1.00 63.69 295 SER A C 1
ATOM 2297 O O . SER A 1 295 ? -41.378 13.837 29.312 1.00 63.69 295 SER A O 1
ATOM 2299 N N . HIS A 1 296 ? -42.590 13.927 31.202 1.00 53.62 296 HIS A N 1
ATOM 2300 C CA . HIS A 1 296 ? -42.660 12.473 31.339 1.00 53.62 296 HIS A CA 1
ATOM 2301 C C . HIS A 1 296 ? -43.521 11.921 30.197 1.00 53.62 296 HIS A C 1
ATOM 2303 O O . HIS A 1 296 ? -44.692 12.271 30.046 1.00 53.62 296 HIS A O 1
ATOM 2309 N N . ARG A 1 297 ? -42.929 11.089 29.342 1.00 48.38 297 ARG A N 1
ATOM 2310 C CA . ARG A 1 297 ? -43.603 10.490 28.187 1.00 48.38 297 ARG A CA 1
ATOM 2311 C C . ARG A 1 297 ? -44.446 9.281 28.617 1.00 48.38 297 ARG A C 1
ATOM 2313 O O . ARG A 1 297 ? -44.259 8.212 28.060 1.00 48.38 297 ARG A O 1
ATOM 2320 N N . ASP A 1 298 ? -45.360 9.462 29.570 1.00 49.53 298 ASP A N 1
ATOM 2321 C CA . ASP A 1 298 ? -46.346 8.430 29.953 1.00 49.53 298 ASP A CA 1
ATOM 2322 C C . ASP A 1 298 ? -47.810 8.820 29.660 1.00 49.53 298 ASP A C 1
ATOM 2324 O O . ASP A 1 298 ? -48.669 7.953 29.526 1.00 49.53 298 ASP A O 1
ATOM 2328 N N . ASP A 1 299 ? -48.119 10.094 29.393 1.00 50.12 299 ASP A N 1
ATOM 2329 C CA . ASP A 1 299 ? -49.512 10.551 29.209 1.00 50.12 299 ASP A CA 1
ATOM 2330 C C . ASP A 1 299 ? -50.012 10.551 27.751 1.00 50.12 299 ASP A C 1
ATOM 2332 O O . ASP A 1 299 ? -50.642 11.496 27.272 1.00 50.12 299 ASP A O 1
ATOM 2336 N N . ARG A 1 300 ? -49.781 9.472 26.997 1.00 50.19 300 ARG A N 1
ATOM 2337 C CA . ARG A 1 300 ? -50.468 9.275 25.702 1.00 50.19 300 ARG A CA 1
ATOM 2338 C C . ARG A 1 300 ? -51.378 8.061 25.724 1.00 50.19 300 ARG A C 1
ATOM 2340 O O . ARG A 1 300 ? -51.129 7.112 24.987 1.00 50.19 300 ARG A O 1
ATOM 2347 N N . ARG A 1 301 ? -52.463 8.123 26.510 1.00 50.22 301 ARG A N 1
ATOM 2348 C CA . ARG A 1 301 ? -53.674 7.303 26.294 1.00 50.22 301 ARG A CA 1
ATOM 2349 C C . ARG A 1 301 ? -54.916 7.762 27.079 1.00 50.22 301 ARG A C 1
ATOM 2351 O O . ARG A 1 301 ? -55.618 6.937 27.645 1.00 50.22 301 ARG A O 1
ATOM 2358 N N . THR A 1 302 ? -55.278 9.041 27.000 1.00 49.56 302 THR A N 1
ATOM 2359 C CA . THR A 1 302 ? -56.682 9.431 27.232 1.00 49.56 302 THR A CA 1
ATOM 2360 C C . THR A 1 302 ? -57.117 10.394 26.130 1.00 49.56 302 THR A C 1
ATOM 2362 O O . THR A 1 302 ? -56.641 11.529 26.098 1.00 49.56 302 THR A O 1
ATOM 2365 N N . PRO A 1 303 ? -57.953 9.958 25.168 1.00 56.12 303 PRO A N 1
ATOM 2366 C CA . PRO A 1 303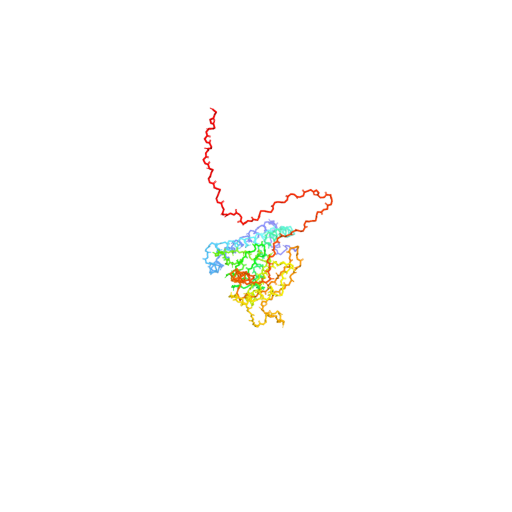 ? -58.583 10.876 24.227 1.00 56.12 303 PRO A CA 1
ATOM 2367 C C . PRO A 1 303 ? -59.401 11.916 25.008 1.00 56.12 303 PRO A C 1
ATOM 2369 O O . PRO A 1 303 ? -60.043 11.536 25.989 1.00 56.12 303 PRO A O 1
ATOM 2372 N N . PRO A 1 304 ? -59.405 13.199 24.608 1.00 57.31 304 PRO A N 1
ATOM 2373 C CA . PRO A 1 304 ? -60.234 14.196 25.270 1.00 57.31 304 PRO A CA 1
ATOM 2374 C C . PRO A 1 304 ? -61.709 13.792 25.167 1.00 57.31 304 PRO A C 1
ATOM 2376 O O . PRO A 1 304 ? -62.200 13.454 24.087 1.00 57.31 304 PRO A O 1
ATOM 2379 N N . GLU A 1 305 ? -62.390 13.800 26.311 1.00 60.22 305 GLU A N 1
ATOM 2380 C CA . GLU A 1 305 ? -63.821 13.527 26.412 1.00 60.22 305 GLU A CA 1
ATOM 2381 C C . GLU A 1 305 ? -64.597 14.563 25.571 1.00 60.22 305 GLU A C 1
ATOM 2383 O O . GLU A 1 305 ? -64.228 15.745 25.575 1.00 60.22 305 GLU A O 1
ATOM 2388 N N . PRO A 1 306 ? -65.626 14.165 24.796 1.00 62.28 306 PRO A N 1
ATOM 2389 C CA . PRO A 1 306 ? -66.343 15.105 23.943 1.00 62.28 306 PRO A CA 1
ATOM 2390 C C . PRO A 1 306 ? -67.015 16.194 24.791 1.00 62.28 306 PRO A C 1
ATOM 2392 O O . PRO A 1 306 ? -67.512 15.892 25.878 1.00 62.28 306 PRO A O 1
ATOM 2395 N N . PRO A 1 307 ? -67.091 17.446 24.308 1.00 63.56 307 PRO A N 1
ATOM 2396 C CA . PRO A 1 307 ? -67.761 18.508 25.045 1.00 63.56 307 PRO A CA 1
ATOM 2397 C C . PRO A 1 307 ? -69.234 18.144 25.285 1.00 63.56 307 PRO A C 1
ATOM 2399 O O . PRO A 1 307 ? -69.960 17.789 24.353 1.00 63.56 307 PRO A O 1
ATOM 2402 N N . GLY A 1 308 ? -69.652 18.222 26.552 1.00 66.75 308 GLY A N 1
ATOM 2403 C CA . GLY A 1 308 ? -71.029 17.985 26.984 1.00 66.75 308 GLY A CA 1
ATOM 2404 C C . GLY A 1 308 ? -72.030 18.960 26.342 1.00 66.75 308 GLY A C 1
ATOM 2405 O O . GLY A 1 308 ? -71.635 20.018 25.843 1.00 66.75 308 GLY A O 1
ATOM 2406 N N . PRO A 1 309 ? -73.329 18.610 26.315 1.00 65.50 309 PRO A N 1
ATOM 2407 C CA . PRO A 1 309 ? -74.327 19.377 25.581 1.00 65.50 309 PRO A CA 1
ATOM 2408 C C . PRO A 1 309 ? -74.519 20.782 26.178 1.00 65.50 309 PRO A C 1
ATOM 2410 O O . PRO A 1 309 ? -74.418 20.946 27.394 1.00 65.50 309 PRO A O 1
ATOM 2413 N N . PRO A 1 310 ? -74.806 21.800 25.344 1.00 67.56 310 PRO A N 1
ATOM 2414 C CA . PRO A 1 310 ? -74.946 23.177 25.803 1.00 67.56 310 PRO A CA 1
ATOM 2415 C C . PRO A 1 310 ? -76.167 23.344 26.716 1.00 67.56 310 PRO A C 1
ATOM 2417 O O . PRO A 1 310 ? -77.267 22.894 26.386 1.00 67.56 310 PRO A O 1
ATOM 2420 N N . ASP A 1 311 ? -75.964 24.029 27.844 1.00 68.44 311 ASP A N 1
ATOM 2421 C CA . ASP A 1 311 ? -77.020 24.386 28.792 1.00 68.44 311 ASP A CA 1
ATOM 2422 C C . ASP A 1 311 ? -78.121 25.210 28.104 1.00 68.44 311 ASP A C 1
ATOM 2424 O O . ASP A 1 311 ? -77.873 26.252 27.491 1.00 68.44 311 ASP A O 1
ATOM 2428 N N . GLY A 1 312 ? -79.360 24.725 28.212 1.00 65.19 312 GLY A N 1
ATOM 2429 C CA . GLY A 1 312 ? -80.548 25.396 27.688 1.00 65.19 312 GLY A CA 1
ATOM 2430 C C . GLY A 1 312 ? -80.854 26.723 28.402 1.00 65.19 312 GLY A C 1
ATOM 2431 O O . GLY A 1 312 ? -80.411 26.953 29.530 1.00 65.19 312 GLY A O 1
ATOM 2432 N N . PRO A 1 313 ? -81.632 27.620 27.769 1.00 62.31 313 PRO A N 1
ATOM 2433 C CA . PRO A 1 313 ? -81.830 28.977 28.262 1.00 62.31 313 PRO A CA 1
ATOM 2434 C C . PRO A 1 313 ? -82.598 28.997 29.589 1.00 62.31 313 PRO A C 1
ATOM 2436 O O . PRO A 1 313 ? -83.686 28.426 29.708 1.00 62.31 313 PRO A O 1
ATOM 2439 N N . ARG A 1 314 ? -82.041 29.708 30.577 1.00 53.66 314 ARG A N 1
ATOM 2440 C CA . ARG A 1 314 ? -82.728 30.042 31.831 1.00 53.66 314 ARG A CA 1
ATOM 2441 C C . ARG A 1 314 ? -83.896 30.976 31.509 1.00 53.66 314 ARG A C 1
ATOM 2443 O O . ARG A 1 314 ? -83.690 32.027 30.908 1.00 53.66 314 ARG A O 1
ATOM 2450 N N . ARG A 1 315 ? -85.113 30.566 31.869 1.00 52.84 315 ARG A N 1
ATOM 2451 C CA . ARG A 1 315 ? -86.317 31.402 31.789 1.00 52.84 315 ARG A CA 1
ATOM 2452 C C . ARG A 1 315 ? -86.412 32.270 33.044 1.00 52.84 315 ARG A C 1
ATOM 2454 O O . ARG A 1 315 ? -86.326 31.725 34.143 1.00 52.84 315 ARG A O 1
ATOM 2461 N N . GLU A 1 316 ? -86.625 33.566 32.849 1.00 50.50 316 GLU A N 1
ATOM 2462 C CA . GLU A 1 316 ? -87.393 34.426 33.761 1.00 50.50 316 GLU A CA 1
ATOM 2463 C C . GLU A 1 316 ? -88.820 34.559 33.215 1.00 50.50 316 GLU A C 1
ATOM 2465 O O . GLU A 1 316 ? -88.968 34.561 31.967 1.00 50.50 316 GLU A O 1
#

Solvent-accessible surface area (backbone atoms only — not comparable to full-atom values): 18128 Å² total; per-residue (Å²): 131,83,75,61,89,67,59,81,81,56,63,99,86,60,61,71,63,60,54,23,46,52,51,15,50,50,39,38,53,49,20,53,50,49,24,55,47,48,47,65,67,44,42,68,56,44,49,73,73,35,92,47,72,68,59,33,51,52,53,48,48,50,53,31,50,53,41,39,53,53,21,48,54,54,18,47,51,48,52,66,50,63,64,69,63,53,52,50,52,52,49,55,51,50,51,54,50,48,64,71,45,43,64,61,55,49,35,50,52,39,12,49,45,54,70,71,69,48,92,68,56,76,70,28,38,36,31,36,68,94,75,70,51,43,28,31,28,70,42,79,52,60,60,31,38,32,28,42,31,82,82,80,45,80,49,77,42,45,29,52,59,56,72,78,47,63,70,50,65,47,33,71,99,46,36,60,31,77,52,75,48,79,48,48,26,32,80,87,30,45,66,64,61,48,34,52,46,45,28,50,19,38,46,68,25,73,61,41,36,55,63,67,83,45,50,72,59,89,91,46,68,41,77,41,37,44,45,52,40,84,70,44,83,50,98,47,21,37,29,33,36,36,34,34,26,28,59,50,60,89,46,50,70,61,41,50,49,48,26,53,51,41,32,54,64,55,38,75,85,45,73,41,47,75,43,58,95,69,81,88,84,84,80,56,98,84,65,71,84,86,89,80,84,83,77,74,92,74,84,84,83,73,82,82,76,78,85,74,83,80,85,74,86,84,82,131

Secondary structure (DSSP, 8-state):
---HHHHTTS-TTS-HHHHHHHHHHHHHHHHHHHHHHHHHHHHHHHHHH-SSHHHHHHHHHHHHHHHHHHHHHHHHHHTT--HHHHHHHHHHHHHHHHHHHHHHHHHHHHHHHHHHH-SS-TT-EEEETTTTEEEEEEEE-SSEEEEEETTS-EEEEEHHHHHTS-EEESSSS---EEEEEEEEE-TTS-HHHHHHHHHHHHHHSTTB--S-SPEEETTEEE--S-EEEEEEEETTEEEEEEEEEES-GGGHHHHHHHHHHHHHHHHTTSS-PBP-----PPP-TTS---------TT----PPPPPPPPPPPPP-

Foldseek 3Di:
DDPPPPVVVDDPPDDVLVVLLVVLVVLLVVLQVVLVVCCVVCLVVLCVVDVDPVVSVVVSVVSSVVSNVVSNLVSCVSSPPDPVVVVVVCVVVVVVVCVVCVVVVVLLVLLVCCVVVVPDDQQWWKAFPVPRWIFGFHDRDSFWTWGQTPVRDIDTGGSSVVVVTDMDTCPVVAQKHKDKDKFFWAAQFDPVLLFVQLQVLQLPQPQWDQWDWFDDDPPDGHTQGWGKDQPDQDPFGTMIMIMTIGRHPSCVVVSVVSSVVSSVVSCPPGSIGGTDDDDDDDDDPPNDDDDDDDDDPPPPPDDDDDDDDDDDDDDD

Sequence (316 aa):
MPTDGLAGLLPEWVDPQWVAWLAAVLVLAAGVYLSRLSGRLLGRRVARRFQRPSMTRTVLRGIRTGVLIVAVMFAVVVAGYPIPDIVLSVTVFSAVLGIILAPIVGSVINGLFVLADQPYEIGDMIELVDTGERGYVEDITIRYTKIFTMANAFLVIPNANMRERDVINYSAEDERTRLSLELLVTYEGDLEEARELMEAAAVEAEGVIAGGPDIRIGSARYPAAPTAYIKDYADHGVLLDLRYWLKEPYYMGRVRSAVEELVWERLDDADVTIAYPHSHLVFDETSGEARVSVSHRDDRRTPPEPPGPPDGPRRE

Mean predicted aligned error: 13.67 Å

pLDDT: mean 84.32, std 12.58, range [41.19, 97.94]

Radius of gyration: 41.43 Å; Cα contacts (8 Å, |Δi|>4): 393; chains: 1; bounding box: 139×56×100 Å

Nearest PDB structures (foldseek):
  7uw5-assembly1_A  TM=6.777E-01  e=4.375E-17  Escherichia coli K-12
  4agf-assembly1_G  TM=6.880E-01  e=2.892E-16  Escherichia coli
  4age-assembly1_C  TM=6.881E-01  e=6.608E-16  Escherichia coli
  7ux1-assembly1_A  TM=6.137E-01  e=1.343E-16  Escherichia coli K-12
  6urt-assembly1_G  TM=6.644E-01  e=8.864E-14  Escherichia coli K-12